Protein AF-V4NPY8-F1 (afdb_monomer_lite)

Structure (mmCIF, N/CA/C/O backbone):
data_AF-V4NPY8-F1
#
_entry.id   AF-V4NPY8-F1
#
loop_
_atom_site.group_PDB
_atom_site.id
_atom_site.type_symbol
_atom_site.label_atom_id
_atom_site.label_alt_id
_atom_site.label_comp_id
_atom_site.label_asym_id
_atom_site.label_entity_id
_atom_site.label_seq_id
_atom_site.pdbx_PDB_ins_code
_atom_site.Cartn_x
_atom_site.Cartn_y
_atom_site.Cartn_z
_atom_site.occupancy
_atom_site.B_iso_or_equiv
_atom_site.auth_seq_id
_atom_site.auth_comp_id
_atom_site.auth_asym_id
_atom_site.auth_atom_id
_atom_site.pdbx_PDB_model_num
ATOM 1 N N . MET A 1 1 ? 63.287 -19.599 -30.788 1.00 38.59 1 MET A N 1
ATOM 2 C CA . MET A 1 1 ? 64.017 -19.762 -29.509 1.00 38.59 1 MET A CA 1
ATOM 3 C C . MET A 1 1 ? 63.208 -19.132 -28.375 1.00 38.59 1 MET A C 1
ATOM 5 O O . MET A 1 1 ? 62.820 -17.989 -28.526 1.00 38.59 1 MET A O 1
ATOM 9 N N . ARG A 1 2 ? 62.988 -19.904 -27.291 1.00 41.72 2 ARG A N 1
ATOM 10 C CA . ARG A 1 2 ? 62.731 -19.534 -25.869 1.00 41.72 2 ARG A CA 1
ATOM 11 C C . ARG A 1 2 ? 61.639 -18.484 -25.575 1.00 41.72 2 ARG A C 1
ATOM 13 O O . ARG A 1 2 ? 61.847 -17.300 -25.761 1.00 41.72 2 ARG A O 1
ATOM 20 N N . ARG A 1 3 ? 60.440 -18.943 -25.194 1.00 43.09 3 ARG A N 1
ATOM 21 C CA . ARG A 1 3 ? 59.891 -19.176 -23.824 1.00 43.09 3 ARG A CA 1
ATOM 22 C C . ARG A 1 3 ? 59.179 -17.937 -23.224 1.00 43.09 3 ARG A C 1
ATOM 24 O O . ARG A 1 3 ? 59.805 -16.886 -23.131 1.00 43.09 3 ARG A O 1
ATOM 31 N N . PRO A 1 4 ? 57.918 -18.081 -22.766 1.00 48.19 4 PRO A N 1
ATOM 32 C CA . PRO A 1 4 ? 57.121 -17.014 -22.155 1.00 48.19 4 PRO A CA 1
ATOM 33 C C . PRO A 1 4 ? 57.488 -16.784 -20.678 1.00 48.19 4 PRO A C 1
ATOM 35 O O . PRO A 1 4 ? 57.907 -17.716 -19.985 1.00 48.19 4 PRO A O 1
ATOM 38 N N . LYS A 1 5 ? 57.315 -15.546 -20.190 1.00 56.59 5 LYS A N 1
ATOM 39 C CA . LYS A 1 5 ? 57.385 -15.203 -18.761 1.00 56.59 5 LYS A CA 1
ATOM 40 C C . LYS A 1 5 ? 55.992 -15.193 -18.133 1.00 56.59 5 LYS A C 1
ATOM 42 O O . LYS A 1 5 ? 54.999 -14.869 -18.769 1.00 56.59 5 LYS A O 1
ATOM 47 N N . ASN A 1 6 ? 56.013 -15.624 -16.881 1.00 42.81 6 ASN A N 1
ATOM 48 C CA . ASN A 1 6 ? 54.938 -16.146 -16.061 1.00 42.81 6 ASN A CA 1
ATOM 49 C C . ASN A 1 6 ? 53.902 -15.110 -15.604 1.00 42.81 6 ASN A C 1
ATOM 51 O O . ASN A 1 6 ? 54.219 -13.949 -15.358 1.00 42.81 6 ASN A O 1
ATOM 55 N N . ILE A 1 7 ? 52.699 -15.640 -15.410 1.00 47.03 7 ILE A N 1
ATOM 56 C CA . ILE A 1 7 ? 51.529 -15.087 -14.733 1.00 47.03 7 ILE A CA 1
ATOM 57 C C . ILE A 1 7 ? 51.852 -14.816 -13.254 1.00 47.03 7 ILE A C 1
ATOM 59 O O . ILE A 1 7 ? 52.459 -15.653 -12.585 1.00 47.03 7 ILE A O 1
ATOM 63 N N . LYS A 1 8 ? 51.368 -13.689 -12.722 1.00 45.38 8 LYS A N 1
ATOM 64 C CA . LYS A 1 8 ? 50.953 -13.580 -11.317 1.00 45.38 8 LYS A CA 1
ATOM 65 C C . LYS A 1 8 ? 49.624 -12.830 -11.253 1.00 45.38 8 LYS A C 1
ATOM 67 O O . LYS A 1 8 ? 49.578 -11.618 -11.439 1.00 45.38 8 LYS A O 1
ATOM 72 N N . GLN A 1 9 ? 48.560 -13.597 -11.030 1.00 47.47 9 GLN A N 1
ATOM 73 C CA . GLN A 1 9 ? 47.280 -13.124 -10.514 1.00 47.47 9 GLN A CA 1
ATOM 74 C C . GLN A 1 9 ? 47.504 -12.583 -9.097 1.00 47.47 9 GLN A C 1
ATOM 76 O O . GLN A 1 9 ? 48.134 -13.252 -8.277 1.00 47.47 9 GLN A O 1
ATOM 81 N N . ASN A 1 10 ? 47.012 -11.376 -8.827 1.00 41.50 10 ASN A N 1
ATOM 82 C CA . ASN A 1 10 ? 46.865 -10.856 -7.473 1.00 41.50 10 ASN A CA 1
ATOM 83 C C . ASN A 1 10 ? 45.437 -11.159 -7.016 1.00 41.50 10 ASN A C 1
ATOM 85 O O . ASN A 1 10 ? 44.514 -10.388 -7.271 1.00 41.50 10 ASN A O 1
ATOM 89 N N . ASP A 1 11 ? 45.283 -12.299 -6.349 1.00 45.06 11 ASP A N 1
ATOM 90 C CA . ASP A 1 11 ? 44.132 -12.596 -5.508 1.00 45.06 11 ASP A CA 1
ATOM 91 C C . ASP A 1 11 ? 44.297 -11.807 -4.203 1.00 45.06 11 ASP A C 1
ATOM 93 O O . ASP A 1 11 ? 45.085 -12.152 -3.324 1.00 45.06 11 ASP A O 1
ATOM 97 N N . THR A 1 12 ? 43.607 -10.675 -4.090 1.00 46.72 12 THR A N 1
ATOM 98 C CA . THR A 1 12 ? 43.482 -9.927 -2.827 1.00 46.72 12 THR A CA 1
ATOM 99 C C . THR A 1 12 ? 42.028 -9.512 -2.638 1.00 46.72 12 THR A C 1
ATOM 101 O O . THR A 1 12 ? 41.680 -8.353 -2.451 1.00 46.72 12 THR A O 1
ATOM 104 N N . SER A 1 13 ? 41.168 -10.519 -2.733 1.00 41.81 13 SER A N 1
ATOM 105 C CA . SER A 1 13 ? 39.811 -10.549 -2.207 1.00 41.81 13 SER A CA 1
ATOM 106 C C . SER A 1 13 ? 39.744 -11.816 -1.349 1.00 41.81 13 SER A C 1
ATOM 108 O O . SER A 1 13 ? 40.283 -12.833 -1.775 1.00 41.81 13 SER A O 1
ATOM 110 N N . LEU A 1 14 ? 39.113 -11.752 -0.168 1.00 49.03 14 LEU A N 1
ATOM 111 C CA . LEU A 1 14 ? 38.777 -12.879 0.739 1.00 49.03 14 LEU A CA 1
ATOM 112 C C . LEU A 1 14 ? 39.665 -13.186 1.968 1.00 49.03 14 LEU A C 1
ATOM 114 O O . LEU A 1 14 ? 39.657 -14.327 2.424 1.00 49.03 14 LEU A O 1
ATOM 118 N N . GLN A 1 15 ? 40.347 -12.218 2.599 1.00 47.72 15 GLN A N 1
ATOM 119 C CA . GLN A 1 15 ? 41.031 -12.491 3.891 1.00 47.72 15 GLN A CA 1
ATOM 120 C C . GLN A 1 15 ? 40.740 -11.542 5.071 1.00 47.72 15 GLN A C 1
ATOM 122 O O . GLN A 1 15 ? 41.272 -11.768 6.150 1.00 47.72 15 GLN A O 1
ATOM 127 N N . ASN A 1 16 ? 39.835 -10.561 4.954 1.00 49.62 16 ASN A N 1
ATOM 128 C CA . ASN A 1 16 ? 39.654 -9.543 6.010 1.00 49.62 16 ASN A CA 1
ATOM 129 C C . ASN A 1 16 ? 38.371 -9.635 6.866 1.00 49.62 16 ASN A C 1
ATOM 131 O O . ASN A 1 16 ? 38.087 -8.690 7.593 1.00 49.62 16 ASN A O 1
ATOM 135 N N . HIS A 1 17 ? 37.602 -10.733 6.845 1.00 43.38 17 HIS A N 1
ATOM 136 C CA . HIS A 1 17 ? 36.333 -10.792 7.605 1.00 43.38 17 HIS A CA 1
ATOM 137 C C . HIS A 1 17 ? 36.080 -12.063 8.440 1.00 43.38 17 HIS A C 1
ATOM 139 O O . HIS A 1 17 ? 34.963 -12.250 8.915 1.00 43.38 17 HIS A O 1
ATOM 145 N N . SER A 1 18 ? 37.090 -12.904 8.695 1.00 48.47 18 SER A N 1
ATOM 146 C CA . SER A 1 18 ? 36.871 -14.212 9.352 1.00 48.47 18 SER A CA 1
ATOM 147 C C . SER A 1 18 ? 37.452 -14.369 10.767 1.00 48.47 18 SER A C 1
ATOM 149 O O . SER A 1 18 ? 37.247 -15.409 11.382 1.00 48.47 18 SER A O 1
ATOM 151 N N . GLU A 1 19 ? 38.117 -13.358 11.329 1.00 50.28 19 GLU A N 1
ATOM 152 C CA . GLU A 1 19 ? 38.841 -13.464 12.615 1.00 50.28 19 GLU A CA 1
ATOM 153 C C . GLU A 1 19 ? 38.281 -12.505 13.690 1.00 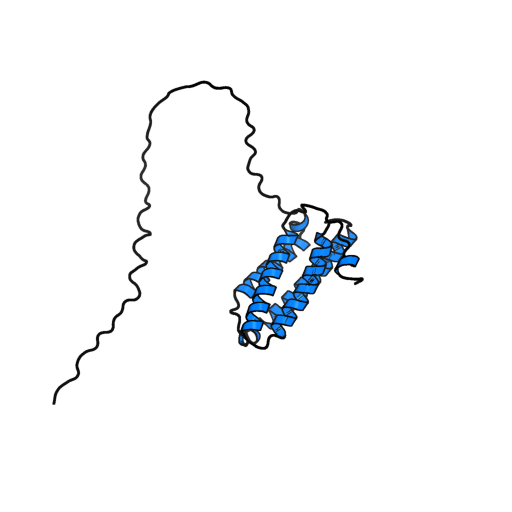50.28 19 GLU A C 1
ATOM 155 O O . GLU A 1 19 ? 39.031 -11.793 14.351 1.00 50.28 19 GLU A O 1
ATOM 160 N N . LEU A 1 20 ? 36.952 -12.421 13.864 1.00 49.09 20 LEU A N 1
ATOM 161 C CA . LEU A 1 20 ? 36.380 -11.618 14.968 1.00 49.09 20 LEU A CA 1
ATOM 162 C C . LEU A 1 20 ? 35.053 -12.123 15.565 1.00 49.09 20 LEU A C 1
ATOM 164 O O . LEU A 1 20 ? 34.344 -11.374 16.230 1.00 49.09 20 LEU A O 1
ATOM 168 N N . VAL A 1 21 ? 34.723 -13.408 15.384 1.00 47.38 21 VAL A N 1
ATOM 169 C CA . VAL A 1 21 ? 33.581 -14.068 16.060 1.00 47.38 21 VAL A CA 1
ATOM 170 C C . VAL A 1 21 ? 34.018 -15.417 16.640 1.00 47.38 21 VAL A C 1
ATOM 172 O O . VAL A 1 21 ? 33.397 -16.455 16.432 1.00 47.38 21 VAL A O 1
ATOM 175 N N . LYS A 1 22 ? 35.148 -15.430 17.353 1.00 42.91 22 LYS A N 1
ATOM 176 C CA . LYS A 1 22 ? 35.619 -16.634 18.049 1.00 42.91 22 LYS A CA 1
ATOM 177 C C . LYS A 1 22 ? 36.297 -16.331 19.380 1.00 42.91 22 LYS A C 1
ATOM 179 O O . LYS A 1 22 ? 37.354 -16.865 19.635 1.00 42.91 22 LYS A O 1
ATOM 184 N N . GLU A 1 23 ? 35.678 -15.519 20.236 1.00 46.62 23 GLU A N 1
ATOM 185 C CA . GLU A 1 23 ? 35.932 -15.535 21.690 1.00 46.62 23 GLU A CA 1
ATOM 186 C C . GLU A 1 23 ? 34.800 -14.815 22.444 1.00 46.62 23 GLU A C 1
ATOM 188 O O . GLU A 1 23 ? 34.908 -13.647 22.800 1.00 46.62 23 GLU A O 1
ATOM 193 N N . ARG A 1 24 ? 33.690 -15.512 22.716 1.00 47.94 24 ARG A N 1
ATOM 194 C CA . ARG A 1 24 ? 32.818 -15.208 23.871 1.00 47.94 24 ARG A CA 1
ATOM 195 C C . ARG A 1 24 ? 32.319 -16.501 24.511 1.00 47.94 24 ARG A C 1
ATOM 197 O O . ARG A 1 24 ? 31.127 -16.748 24.653 1.00 47.94 24 ARG A O 1
ATOM 204 N N . THR A 1 25 ? 33.267 -17.346 24.904 1.00 41.28 25 THR A N 1
ATOM 205 C CA . THR A 1 25 ? 33.047 -18.446 25.848 1.00 41.28 25 THR A CA 1
ATOM 206 C C . THR A 1 25 ? 33.234 -17.944 27.278 1.00 41.28 25 THR A C 1
ATOM 208 O O . THR A 1 25 ? 34.353 -17.809 27.762 1.00 41.28 25 THR A O 1
ATOM 211 N N . MET A 1 26 ? 32.103 -17.652 27.921 1.00 43.78 26 MET A N 1
ATOM 212 C CA . MET A 1 26 ? 31.756 -18.015 29.301 1.00 43.78 26 MET A CA 1
ATOM 213 C C . MET A 1 26 ? 32.926 -18.366 30.240 1.00 43.78 26 MET A C 1
ATOM 215 O O . MET A 1 26 ? 33.380 -19.508 30.225 1.00 43.78 26 MET A O 1
ATOM 219 N N . LYS A 1 27 ? 33.312 -17.452 31.148 1.00 44.81 27 LYS A N 1
ATOM 220 C CA . LYS A 1 27 ? 33.924 -17.807 32.444 1.00 44.81 27 LYS A CA 1
ATOM 221 C C . LYS A 1 27 ? 33.485 -16.850 33.558 1.00 44.81 27 LYS A C 1
ATOM 223 O O . LYS A 1 27 ? 33.659 -15.642 33.488 1.00 44.81 27 LYS A O 1
ATOM 228 N N . HIS A 1 28 ? 32.894 -17.477 34.563 1.00 41.53 28 HIS A N 1
ATOM 229 C CA . HIS A 1 28 ? 32.473 -17.009 35.870 1.00 41.53 28 HIS A CA 1
ATOM 230 C C . HIS A 1 28 ? 33.506 -16.123 36.581 1.00 41.53 28 HIS A C 1
ATOM 232 O O . HIS A 1 28 ? 34.666 -16.508 36.708 1.00 41.53 28 HIS A O 1
ATOM 238 N N . ALA A 1 29 ? 33.041 -15.020 37.163 1.00 46.28 29 ALA A N 1
ATOM 239 C CA . ALA A 1 29 ? 33.683 -14.400 38.316 1.00 46.28 29 ALA A CA 1
ATOM 240 C C . ALA A 1 29 ? 32.591 -13.856 39.244 1.00 46.28 29 ALA A C 1
ATOM 242 O O . ALA A 1 29 ? 32.076 -12.754 39.075 1.00 46.28 29 ALA A O 1
ATOM 243 N N . ILE A 1 30 ? 32.206 -14.699 40.201 1.00 49.72 30 ILE A N 1
ATOM 244 C CA . ILE A 1 30 ? 31.456 -14.312 41.392 1.00 49.72 30 ILE A CA 1
ATOM 245 C C . ILE A 1 30 ? 32.417 -13.480 42.247 1.00 49.72 30 ILE A C 1
ATOM 247 O O . ILE A 1 30 ? 33.409 -14.015 42.737 1.00 49.72 30 ILE A O 1
ATOM 251 N N . PHE A 1 31 ? 32.129 -12.192 42.425 1.00 47.25 31 PHE A N 1
ATOM 252 C CA . PHE A 1 31 ? 32.780 -11.359 43.436 1.00 47.25 31 PHE A CA 1
ATOM 253 C C . PHE A 1 31 ? 31.779 -11.058 44.557 1.00 47.25 31 PHE A C 1
ATOM 255 O O . PHE A 1 31 ? 30.828 -10.301 44.386 1.00 47.25 31 PHE A O 1
ATOM 262 N N . LEU A 1 32 ? 32.008 -11.708 45.700 1.00 47.09 32 LEU A N 1
ATOM 263 C CA . LEU A 1 32 ? 31.459 -11.377 47.013 1.00 47.09 32 LEU A CA 1
ATOM 264 C C . LEU A 1 32 ? 32.328 -10.281 47.649 1.00 47.09 32 LEU A C 1
ATOM 266 O O . LEU A 1 32 ? 33.525 -10.506 47.811 1.00 47.09 32 LEU A O 1
ATOM 270 N N . ALA A 1 33 ? 31.722 -9.161 48.050 1.00 49.62 33 ALA A N 1
ATOM 271 C CA . ALA A 1 33 ? 32.116 -8.246 49.142 1.00 49.62 33 ALA A CA 1
ATOM 272 C C . ALA A 1 33 ? 31.327 -6.935 48.968 1.00 49.62 33 ALA A C 1
ATOM 274 O O . ALA A 1 33 ? 31.144 -6.491 47.844 1.00 49.62 33 ALA A O 1
ATOM 275 N N . ALA A 1 34 ? 30.871 -6.189 49.964 1.00 48.16 34 ALA A N 1
ATOM 2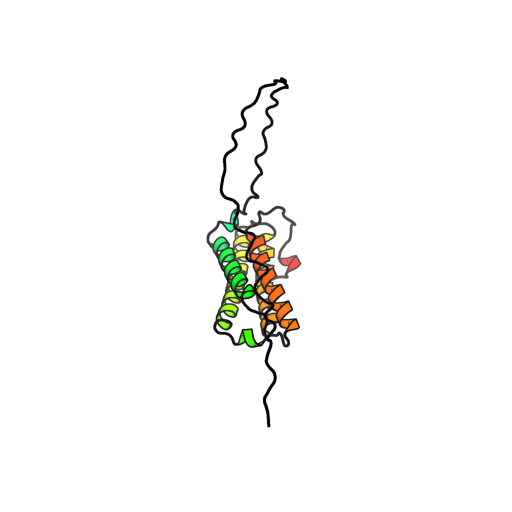76 C CA . ALA A 1 34 ? 30.639 -6.342 51.391 1.00 48.16 34 ALA A CA 1
ATOM 277 C C . ALA A 1 34 ? 29.758 -5.126 51.764 1.00 48.16 34 ALA A C 1
ATOM 279 O O . ALA A 1 34 ? 29.791 -4.096 51.092 1.00 48.16 34 ALA A O 1
ATOM 280 N N . LEU A 1 35 ? 28.949 -5.272 52.807 1.00 51.41 35 LEU A N 1
ATOM 281 C CA . LEU A 1 35 ? 27.985 -4.296 53.317 1.00 51.41 35 LEU A CA 1
ATOM 282 C C . LEU A 1 35 ? 28.583 -2.909 53.622 1.00 51.41 35 LEU A C 1
ATOM 284 O O . LEU A 1 35 ? 29.575 -2.826 54.337 1.00 51.41 35 LEU A O 1
ATOM 288 N N . LEU A 1 36 ? 27.873 -1.840 53.242 1.00 54.50 36 LEU A N 1
ATOM 289 C CA . LEU A 1 36 ? 27.781 -0.615 54.045 1.00 54.50 36 LEU A CA 1
ATOM 290 C C . LEU A 1 36 ? 26.392 0.016 53.853 1.00 54.50 36 LEU A C 1
ATOM 292 O O . LEU A 1 36 ? 25.996 0.351 52.739 1.00 54.50 36 LEU A O 1
ATOM 296 N N . GLY A 1 37 ? 25.632 0.109 54.944 1.00 48.06 37 GLY A N 1
ATOM 297 C CA . GLY A 1 37 ? 24.280 0.656 54.962 1.00 48.06 37 GLY A CA 1
ATOM 298 C C . GLY A 1 37 ? 24.258 2.180 55.049 1.00 48.06 37 GLY A C 1
ATOM 299 O O . GLY A 1 37 ? 25.043 2.779 55.777 1.00 48.06 37 GLY A O 1
ATOM 300 N N . MET A 1 38 ? 23.289 2.782 54.363 1.00 49.03 38 MET A N 1
ATOM 301 C CA . MET A 1 38 ? 22.795 4.128 54.641 1.00 49.03 38 MET A CA 1
ATOM 302 C C . MET A 1 38 ? 21.277 4.108 54.429 1.00 49.03 38 MET A C 1
ATOM 304 O O . MET A 1 38 ? 20.790 3.882 53.323 1.00 49.03 38 MET A O 1
ATOM 308 N N . SER A 1 39 ? 20.533 4.284 55.517 1.00 54.62 39 SER A N 1
ATOM 309 C CA . SER A 1 39 ? 19.074 4.350 55.534 1.00 54.62 39 SER A CA 1
ATOM 310 C C . SER A 1 39 ? 18.595 5.667 54.924 1.00 54.62 39 SER A C 1
ATOM 312 O O . SER A 1 39 ? 18.896 6.732 55.459 1.00 54.62 39 SER A O 1
ATOM 314 N N . ALA A 1 40 ? 17.798 5.602 53.858 1.00 50.72 40 ALA A N 1
ATOM 315 C CA . ALA A 1 40 ? 17.004 6.729 53.384 1.00 50.72 40 ALA A CA 1
ATOM 316 C C . ALA A 1 40 ? 15.642 6.224 52.885 1.00 50.72 40 ALA A C 1
ATOM 318 O O . ALA A 1 40 ? 15.561 5.420 51.964 1.00 50.72 40 ALA A O 1
ATOM 319 N N . VAL A 1 41 ? 14.607 6.667 53.600 1.00 54.56 41 VAL A N 1
ATOM 320 C CA . VAL A 1 41 ? 13.169 6.712 53.293 1.00 54.56 41 VAL A CA 1
ATOM 321 C C . VAL A 1 41 ? 12.674 5.863 52.111 1.00 54.56 41 VAL A C 1
ATOM 323 O O . VAL A 1 41 ? 12.890 6.177 50.944 1.00 54.56 41 VAL A O 1
ATOM 326 N N . ALA A 1 42 ? 11.898 4.822 52.422 1.00 46.62 42 ALA A N 1
ATOM 327 C CA . ALA A 1 42 ? 11.077 4.117 51.447 1.00 46.62 42 ALA A CA 1
ATOM 328 C C . ALA A 1 42 ? 9.930 5.032 50.983 1.00 46.62 42 ALA A C 1
ATOM 330 O O . ALA A 1 42 ? 8.800 4.940 51.457 1.00 46.62 42 ALA A O 1
ATOM 331 N N . GLY A 1 43 ? 10.225 5.941 50.056 1.00 53.03 43 GLY A N 1
ATOM 332 C CA . GLY A 1 43 ? 9.209 6.420 49.136 1.00 53.03 43 GLY A CA 1
ATOM 333 C C . GLY A 1 43 ? 8.835 5.241 48.250 1.00 53.03 43 GLY A C 1
ATOM 334 O O . GLY A 1 43 ? 9.686 4.727 47.526 1.00 53.03 43 GLY A O 1
ATOM 335 N N . VAL A 1 44 ? 7.584 4.788 48.325 1.00 54.59 44 VAL A N 1
ATOM 336 C CA . VAL A 1 44 ? 6.996 3.894 47.324 1.00 54.59 44 VAL A CA 1
ATOM 337 C C . VAL A 1 44 ? 6.997 4.661 46.001 1.00 54.59 44 VAL A C 1
ATOM 339 O O . VAL A 1 44 ? 6.031 5.324 45.642 1.00 54.59 44 VAL A O 1
ATOM 342 N N . SER A 1 45 ? 8.123 4.629 45.291 1.00 51.62 45 SER A N 1
ATOM 343 C CA . SER A 1 45 ? 8.143 4.933 43.871 1.00 51.62 45 SER A CA 1
ATOM 344 C C . SER A 1 45 ? 7.456 3.756 43.204 1.00 51.62 45 SER A C 1
ATOM 346 O O . SER A 1 45 ? 8.048 2.687 43.057 1.00 51.62 45 SER A O 1
ATOM 348 N N . CYS A 1 46 ? 6.189 3.937 42.828 1.00 51.72 46 CYS A N 1
ATOM 349 C CA . CYS A 1 46 ? 5.646 3.188 41.706 1.00 51.72 46 CYS A CA 1
ATOM 3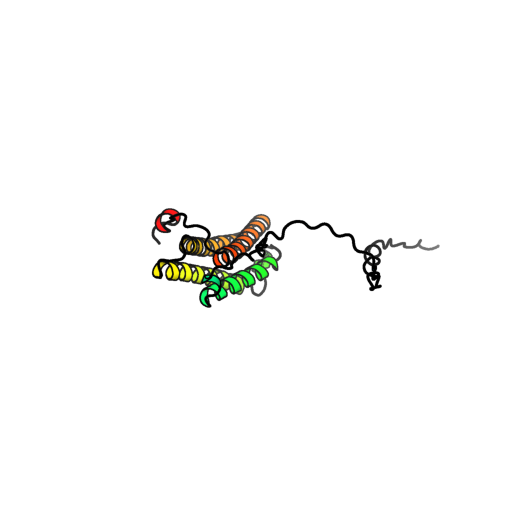50 C C . CYS A 1 46 ? 6.549 3.511 40.517 1.00 51.72 46 CYS A C 1
ATOM 352 O O . CYS A 1 46 ? 6.403 4.552 39.884 1.00 51.72 46 CYS A O 1
ATOM 354 N N . ALA A 1 47 ? 7.535 2.653 40.265 1.00 60.47 47 ALA A N 1
ATOM 355 C CA . ALA A 1 47 ? 8.207 2.629 38.987 1.00 60.47 47 ALA A CA 1
ATOM 356 C C . ALA A 1 47 ? 7.111 2.345 37.956 1.00 60.47 47 ALA A C 1
ATOM 358 O O . ALA A 1 47 ? 6.572 1.239 37.913 1.00 60.47 47 ALA A O 1
ATOM 359 N N . SER A 1 48 ? 6.717 3.365 37.192 1.00 62.25 48 SER A N 1
ATOM 360 C CA . SER A 1 48 ? 5.886 3.174 36.013 1.00 62.25 48 SER A CA 1
ATOM 361 C C . SER A 1 48 ? 6.643 2.214 35.107 1.00 62.25 48 SER A C 1
ATOM 363 O O . SER A 1 48 ? 7.742 2.531 34.642 1.00 62.25 48 SER A O 1
ATOM 365 N N . LEU A 1 49 ? 6.094 1.013 34.922 1.00 61.84 49 LEU A N 1
ATOM 366 C CA . LEU A 1 49 ? 6.588 0.098 33.904 1.00 61.84 49 LEU A CA 1
ATOM 367 C C . LEU A 1 49 ? 6.573 0.850 32.566 1.00 61.84 49 LEU A C 1
ATOM 369 O O . LEU A 1 49 ? 5.646 1.631 32.344 1.00 61.84 49 LEU A O 1
ATOM 373 N N . PRO A 1 50 ? 7.578 0.657 31.694 1.00 51.66 50 PRO A N 1
ATOM 374 C CA . PRO A 1 50 ? 7.511 1.197 30.348 1.00 51.66 50 PRO A CA 1
ATOM 375 C C . PRO A 1 50 ? 6.227 0.674 29.708 1.00 51.66 50 PRO A C 1
ATOM 377 O O . PRO A 1 50 ? 6.065 -0.530 29.499 1.00 51.66 50 PRO A O 1
ATOM 380 N N . GLU A 1 51 ? 5.283 1.581 29.481 1.00 61.69 51 GLU A N 1
ATOM 381 C CA . GLU A 1 51 ? 4.024 1.265 28.836 1.00 61.69 51 GLU A CA 1
ATOM 382 C C . GLU A 1 51 ? 4.385 0.880 27.405 1.00 61.69 51 GLU A C 1
ATOM 384 O O . GLU A 1 51 ? 4.897 1.690 26.630 1.00 61.69 51 GLU A O 1
ATOM 389 N N . THR A 1 52 ? 4.253 -0.409 27.088 1.00 59.94 52 THR A N 1
ATOM 390 C CA . THR A 1 52 ? 4.409 -0.853 25.704 1.00 59.94 52 THR A CA 1
ATOM 391 C C . THR A 1 52 ? 3.368 -0.077 24.910 1.00 59.94 52 THR A C 1
ATOM 393 O O . THR A 1 52 ? 2.203 -0.118 25.319 1.00 59.94 52 THR A O 1
ATOM 396 N N . PRO A 1 53 ? 3.751 0.660 23.848 1.00 62.91 53 PRO A N 1
ATOM 397 C CA . PRO A 1 53 ? 2.792 1.458 23.106 1.00 62.91 53 PRO A CA 1
ATOM 398 C C . PRO A 1 53 ? 1.636 0.548 22.706 1.00 62.91 53 PRO A C 1
ATOM 400 O O . PRO A 1 53 ? 1.846 -0.538 22.155 1.00 62.91 53 PRO A O 1
ATOM 403 N N . ALA A 1 54 ? 0.426 0.946 23.098 1.00 78.19 54 ALA A N 1
ATOM 404 C CA . ALA A 1 54 ? -0.756 0.156 22.819 1.00 78.19 54 ALA A CA 1
ATOM 405 C C . ALA A 1 54 ? -0.856 -0.057 21.302 1.00 78.19 54 ALA A C 1
ATOM 407 O O . ALA A 1 54 ? -0.478 0.807 20.519 1.00 78.19 54 ALA A O 1
ATOM 408 N N . THR A 1 55 ? -1.346 -1.214 20.875 1.00 85.00 55 THR A N 1
ATOM 409 C CA . THR A 1 55 ? -1.779 -1.408 19.486 1.00 85.00 55 THR A CA 1
ATOM 410 C C . THR A 1 55 ? -3.241 -0.995 19.394 1.00 85.00 55 THR A C 1
ATOM 412 O O . THR A 1 55 ? -3.999 -1.261 20.333 1.00 85.00 55 THR A O 1
ATOM 415 N N . SER A 1 56 ? -3.651 -0.391 18.280 1.00 88.50 56 SER A N 1
ATOM 416 C CA . SER A 1 56 ? -5.052 -0.045 18.043 1.00 88.50 56 SER A CA 1
ATOM 417 C C . SER A 1 56 ? -5.959 -1.263 18.218 1.00 88.50 56 SER A C 1
ATOM 419 O O . SER A 1 56 ? -5.641 -2.355 17.738 1.00 88.50 56 SER A O 1
ATOM 421 N N . ALA A 1 57 ? -7.097 -1.097 18.894 1.00 90.62 57 ALA A N 1
ATOM 422 C CA . ALA A 1 57 ? -8.048 -2.188 19.098 1.00 90.62 57 ALA A CA 1
ATOM 423 C C . ALA A 1 57 ? -8.581 -2.723 17.761 1.00 90.62 57 ALA A C 1
ATOM 425 O O . ALA A 1 57 ? -8.694 -3.939 17.597 1.00 90.62 57 ALA A O 1
ATOM 426 N N . ILE A 1 58 ? -8.807 -1.831 16.791 1.00 92.25 58 ILE A N 1
ATOM 427 C CA . ILE A 1 58 ? -9.335 -2.197 15.478 1.00 92.25 58 ILE A CA 1
ATOM 428 C C . ILE A 1 58 ? -8.401 -3.121 14.703 1.00 92.25 58 ILE A C 1
ATOM 430 O O . ILE A 1 58 ? -8.857 -4.053 14.054 1.00 92.25 58 ILE A O 1
ATOM 434 N N . SER A 1 59 ? -7.083 -2.953 14.854 1.00 94.38 59 SER A N 1
ATOM 435 C CA . SER A 1 59 ? -6.081 -3.793 14.184 1.00 94.38 59 SER A CA 1
ATOM 436 C C . SER A 1 59 ? -6.170 -5.276 14.555 1.00 94.38 59 SER A C 1
ATOM 438 O O . SER A 1 59 ? -5.626 -6.125 13.852 1.00 94.38 59 SER A O 1
ATOM 440 N N . ARG A 1 60 ? -6.848 -5.602 15.664 1.00 94.56 60 ARG A N 1
ATOM 441 C CA . ARG A 1 60 ? -7.056 -6.975 16.141 1.00 94.56 60 ARG A CA 1
ATOM 442 C C . ARG A 1 60 ? -8.336 -7.597 15.595 1.00 94.56 60 ARG A C 1
ATOM 444 O O . ARG A 1 60 ? -8.524 -8.806 15.728 1.00 94.56 60 ARG A O 1
ATOM 451 N N . GLU A 1 61 ? -9.222 -6.801 15.005 1.00 96.19 61 GLU A N 1
ATOM 452 C CA . GLU A 1 61 ? -10.418 -7.314 14.352 1.00 96.19 61 GLU A CA 1
ATOM 453 C C . GLU A 1 61 ? -10.014 -8.083 13.076 1.00 96.19 61 GLU A C 1
ATOM 455 O O . GLU A 1 61 ? -9.167 -7.602 12.318 1.00 96.19 61 GLU A O 1
ATOM 460 N N . PRO A 1 62 ? -10.597 -9.268 12.793 1.00 98.38 62 PRO A N 1
ATOM 461 C CA . PRO A 1 62 ? -10.100 -10.154 11.733 1.00 98.38 62 PRO A CA 1
ATOM 462 C C . PRO A 1 62 ? -9.987 -9.513 10.346 1.00 98.38 62 PRO A C 1
ATOM 464 O O . PRO A 1 62 ? -9.061 -9.821 9.597 1.00 98.38 62 PRO A O 1
ATOM 467 N N . PHE A 1 63 ? -10.915 -8.620 10.002 1.00 98.38 63 PHE A N 1
ATOM 468 C CA . PHE A 1 63 ? -10.900 -7.924 8.720 1.00 98.38 63 PHE A CA 1
ATOM 469 C C . PHE A 1 63 ? -9.682 -6.991 8.590 1.00 98.38 63 PHE A C 1
ATOM 471 O O . PHE A 1 63 ? -8.918 -7.111 7.631 1.00 98.38 63 PHE A O 1
ATOM 478 N N . TYR A 1 64 ? -9.440 -6.149 9.597 1.00 98.06 64 TYR A N 1
ATOM 479 C CA . TYR A 1 64 ? -8.334 -5.187 9.630 1.00 98.06 64 TYR A CA 1
ATOM 480 C C . TYR A 1 64 ? -6.973 -5.863 9.831 1.00 98.06 64 TYR A C 1
ATOM 482 O O . TYR A 1 64 ? -6.003 -5.514 9.162 1.00 98.06 64 TYR A O 1
ATOM 490 N N . ALA A 1 65 ? -6.900 -6.907 10.661 1.00 98.38 65 ALA A N 1
ATOM 491 C CA . ALA A 1 65 ? -5.706 -7.749 10.765 1.00 98.38 65 ALA A CA 1
ATOM 492 C C . ALA A 1 65 ? -5.339 -8.380 9.407 1.00 98.38 65 ALA A C 1
ATOM 494 O O . ALA A 1 65 ? -4.162 -8.512 9.050 1.00 98.38 65 ALA A O 1
ATOM 495 N N . GLY A 1 66 ? -6.358 -8.746 8.622 1.00 98.62 66 GLY A N 1
ATOM 496 C CA . GLY A 1 66 ? -6.198 -9.222 7.255 1.00 98.62 66 GLY A CA 1
ATOM 497 C C . GLY A 1 66 ? -5.618 -8.162 6.314 1.00 98.62 66 GLY A C 1
ATOM 498 O O . GLY A 1 66 ? -4.744 -8.505 5.518 1.00 98.62 66 GLY A O 1
ATOM 499 N N . LEU A 1 67 ? -6.063 -6.903 6.412 1.00 98.62 67 LEU A N 1
ATOM 500 C CA . LEU A 1 67 ? -5.512 -5.778 5.640 1.00 98.62 67 LEU A CA 1
ATOM 501 C C . LEU A 1 67 ? -4.026 -5.583 5.935 1.00 98.62 67 LEU A C 1
ATOM 503 O O . LEU A 1 67 ? -3.211 -5.640 5.018 1.00 98.62 67 LEU A O 1
ATOM 507 N N . VAL A 1 68 ? -3.667 -5.482 7.219 1.00 98.69 68 VAL A N 1
ATOM 508 C CA . VAL A 1 68 ? -2.273 -5.342 7.674 1.00 98.69 68 VAL A CA 1
ATOM 509 C C . VAL A 1 68 ? -1.401 -6.476 7.135 1.00 98.69 68 VAL A C 1
ATOM 511 O O . VAL A 1 68 ? -0.316 -6.243 6.604 1.00 98.69 68 VAL A O 1
ATOM 514 N N . THR A 1 69 ? -1.891 -7.716 7.216 1.00 98.75 69 THR A N 1
ATOM 515 C CA . THR A 1 69 ? -1.157 -8.885 6.715 1.00 98.75 69 THR A CA 1
ATOM 516 C C . THR A 1 69 ? -0.929 -8.810 5.205 1.00 98.75 69 THR A C 1
ATOM 518 O O . THR A 1 69 ? 0.181 -9.074 4.740 1.00 98.75 69 THR A O 1
ATOM 521 N N . ARG A 1 70 ? -1.956 -8.442 4.427 1.00 98.75 70 ARG A N 1
ATOM 522 C CA . ARG A 1 70 ? -1.847 -8.328 2.964 1.00 98.75 70 ARG A CA 1
ATOM 523 C C . ARG A 1 70 ? -0.934 -7.176 2.550 1.00 98.75 70 ARG A C 1
ATOM 525 O O . ARG A 1 70 ? -0.068 -7.384 1.705 1.00 98.75 70 ARG A O 1
ATOM 532 N N . ALA A 1 71 ? -1.065 -6.009 3.177 1.00 98.75 71 ALA A N 1
ATOM 533 C CA . ALA A 1 71 ? -0.189 -4.865 2.936 1.00 98.75 71 ALA A CA 1
ATOM 534 C C . ALA A 1 71 ? 1.281 -5.216 3.216 1.00 98.75 71 ALA A C 1
ATOM 536 O O . ALA A 1 71 ? 2.144 -4.961 2.378 1.00 98.75 71 ALA A O 1
ATOM 537 N N . ALA A 1 72 ? 1.566 -5.909 4.326 1.00 98.62 72 ALA A N 1
ATOM 538 C CA . ALA A 1 72 ? 2.918 -6.362 4.659 1.00 98.62 72 ALA A CA 1
ATOM 539 C C . ALA A 1 72 ? 3.482 -7.360 3.635 1.00 98.62 72 ALA A C 1
ATOM 541 O O . ALA A 1 72 ? 4.644 -7.259 3.239 1.00 98.62 72 ALA A O 1
ATOM 542 N N . GLN A 1 73 ? 2.664 -8.309 3.171 1.00 98.44 73 GLN A N 1
ATOM 543 C CA . GLN A 1 73 ? 3.065 -9.263 2.132 1.00 98.44 73 GLN A CA 1
ATOM 544 C C . GLN A 1 73 ? 3.367 -8.564 0.805 1.00 98.44 73 GLN A C 1
ATOM 546 O O . GLN A 1 73 ? 4.372 -8.875 0.167 1.00 98.44 73 GLN A O 1
ATOM 551 N N . LEU A 1 74 ? 2.523 -7.617 0.396 1.00 98.19 74 LEU A N 1
ATOM 552 C CA . LEU A 1 74 ? 2.714 -6.851 -0.833 1.00 98.19 74 LEU A CA 1
ATOM 553 C C . LEU A 1 74 ? 3.930 -5.931 -0.739 1.00 98.19 74 LEU A C 1
ATOM 555 O O . LEU A 1 74 ? 4.699 -5.850 -1.694 1.00 98.19 74 LEU A O 1
ATOM 559 N N . LYS A 1 75 ? 4.172 -5.321 0.425 1.00 97.56 75 LYS A N 1
ATOM 560 C CA . LYS A 1 75 ? 5.385 -4.541 0.679 1.00 97.56 75 LYS A CA 1
ATOM 561 C C . LYS A 1 75 ? 6.637 -5.401 0.544 1.00 97.56 75 LYS A C 1
ATOM 563 O O . LYS A 1 75 ? 7.559 -5.023 -0.168 1.00 97.56 75 LYS A O 1
ATOM 568 N N . ALA A 1 76 ? 6.652 -6.582 1.161 1.00 96.12 76 ALA A N 1
ATOM 569 C CA . ALA A 1 76 ? 7.782 -7.501 1.057 1.00 96.12 76 ALA A CA 1
ATOM 570 C C . ALA A 1 76 ? 8.028 -7.967 -0.390 1.00 96.12 76 ALA A C 1
ATOM 572 O O . ALA A 1 76 ? 9.178 -8.093 -0.809 1.00 96.12 76 ALA A O 1
ATOM 573 N N . GLN A 1 77 ? 6.963 -8.203 -1.166 1.00 93.50 77 GLN A N 1
ATOM 574 C CA . GLN A 1 77 ? 7.082 -8.500 -2.596 1.00 93.50 77 GLN A CA 1
ATOM 575 C C . GLN A 1 77 ? 7.670 -7.316 -3.372 1.00 93.50 77 GLN A C 1
ATOM 577 O O . GLN A 1 77 ? 8.597 -7.515 -4.155 1.00 93.50 77 GLN A O 1
ATOM 582 N N . MET A 1 78 ? 7.176 -6.099 -3.116 1.00 92.31 78 MET A N 1
ATOM 583 C CA . MET A 1 78 ? 7.669 -4.872 -3.742 1.00 92.31 78 MET A CA 1
ATOM 584 C C . MET A 1 78 ? 9.155 -4.643 -3.454 1.00 92.31 78 MET A C 1
ATOM 586 O O . MET A 1 78 ? 9.936 -4.454 -4.381 1.00 92.31 78 MET A O 1
ATOM 590 N N . ASP A 1 79 ? 9.557 -4.737 -2.187 1.00 90.38 79 ASP A N 1
ATOM 591 C CA . ASP A 1 79 ? 10.943 -4.542 -1.749 1.00 90.38 79 ASP A CA 1
ATOM 592 C C . ASP A 1 79 ? 11.882 -5.644 -2.290 1.00 90.38 79 ASP A C 1
ATOM 594 O O . ASP A 1 79 ? 13.090 -5.442 -2.420 1.00 90.38 79 ASP A O 1
ATOM 598 N N . GLY A 1 80 ? 11.335 -6.815 -2.637 1.00 86.19 80 GLY A N 1
ATOM 599 C CA . GLY A 1 80 ? 12.059 -7.902 -3.300 1.00 86.19 80 GLY A CA 1
ATOM 600 C C . GLY A 1 80 ? 12.242 -7.712 -4.811 1.00 86.19 80 GLY A C 1
ATOM 601 O O . GLY A 1 80 ? 13.072 -8.394 -5.427 1.00 86.19 80 GLY A O 1
ATOM 602 N N . PHE A 1 81 ? 11.494 -6.802 -5.437 1.00 80.88 81 PHE A N 1
ATOM 603 C CA . PHE A 1 81 ? 11.706 -6.441 -6.831 1.00 80.88 81 PHE A CA 1
ATOM 604 C C . PHE A 1 81 ? 12.819 -5.394 -6.937 1.00 80.88 81 PHE A C 1
ATOM 606 O O . PHE A 1 81 ? 12.724 -4.299 -6.398 1.00 80.88 81 PHE A O 1
ATOM 613 N N . ALA A 1 82 ? 13.866 -5.696 -7.707 1.00 80.12 82 ALA A N 1
ATOM 614 C CA . ALA A 1 82 ? 14.756 -4.646 -8.190 1.00 80.12 82 ALA A CA 1
ATOM 615 C C . ALA A 1 82 ? 13.967 -3.762 -9.177 1.00 80.12 82 ALA A C 1
ATOM 617 O O . ALA A 1 82 ? 13.405 -4.329 -10.125 1.00 80.12 82 ALA A O 1
ATOM 618 N N . PRO A 1 83 ? 13.913 -2.427 -8.989 1.00 80.56 83 PRO A N 1
ATOM 619 C CA . PRO A 1 83 ? 13.276 -1.533 -9.947 1.00 80.56 83 PRO A CA 1
ATOM 620 C C . PRO A 1 83 ? 13.965 -1.691 -11.302 1.00 80.56 83 PRO A C 1
ATOM 622 O O . PRO A 1 83 ? 15.149 -1.395 -11.449 1.00 80.56 83 PRO A O 1
ATOM 625 N N . SER A 1 84 ? 13.234 -2.269 -12.249 1.00 87.12 84 SER A N 1
ATOM 626 C CA . SER A 1 84 ? 13.667 -2.458 -13.627 1.00 87.12 84 SER A CA 1
ATOM 627 C C . SER A 1 84 ? 12.451 -2.436 -14.537 1.00 87.12 84 SER A C 1
ATOM 629 O O . SER A 1 84 ? 11.429 -3.038 -14.197 1.00 87.12 84 SER A O 1
ATOM 631 N N . LEU A 1 85 ? 12.533 -1.815 -15.714 1.00 88.12 85 LEU A N 1
ATOM 632 C CA . LEU A 1 85 ? 11.429 -1.871 -16.681 1.00 88.12 85 LEU A CA 1
ATOM 633 C C . LEU A 1 85 ? 11.083 -3.323 -17.057 1.00 88.12 85 LEU A C 1
ATOM 635 O O . LEU A 1 85 ? 9.904 -3.626 -17.257 1.00 88.12 85 LEU A O 1
ATOM 639 N N . ASP A 1 86 ? 12.077 -4.217 -17.044 1.00 86.88 86 ASP A N 1
ATOM 640 C CA . ASP A 1 86 ? 11.922 -5.657 -17.271 1.00 86.88 86 ASP A CA 1
ATOM 641 C C . ASP A 1 86 ? 11.204 -6.369 -16.112 1.00 86.88 86 ASP A C 1
ATOM 643 O O . ASP A 1 86 ? 10.656 -7.458 -16.296 1.00 86.88 86 ASP A O 1
ATOM 647 N N . ALA A 1 87 ? 11.146 -5.765 -14.915 1.00 82.00 87 ALA A N 1
ATOM 648 C CA . ALA A 1 87 ? 10.444 -6.332 -13.764 1.00 82.00 87 ALA A CA 1
ATOM 649 C C . ALA A 1 87 ? 8.955 -6.566 -14.056 1.00 82.00 87 ALA A C 1
ATOM 651 O O . ALA A 1 87 ? 8.383 -7.536 -13.562 1.00 82.00 87 ALA A O 1
ATOM 652 N N . ARG A 1 88 ? 8.361 -5.742 -14.930 1.00 83.81 88 ARG A N 1
ATOM 653 C CA . ARG A 1 88 ? 6.967 -5.872 -15.382 1.00 83.81 88 ARG A CA 1
ATOM 654 C C . ARG A 1 88 ? 6.706 -7.139 -16.199 1.00 83.81 88 ARG A C 1
ATOM 656 O O . ARG A 1 88 ? 5.583 -7.620 -16.233 1.00 83.81 88 ARG A O 1
ATOM 663 N N . ALA A 1 89 ? 7.736 -7.698 -16.832 1.00 85.75 89 ALA A N 1
ATOM 664 C CA . ALA A 1 89 ? 7.640 -8.945 -17.589 1.00 85.75 89 ALA A CA 1
ATOM 665 C C . ALA A 1 89 ? 7.916 -10.193 -16.729 1.00 85.75 89 ALA A C 1
ATOM 667 O O . ALA A 1 89 ? 7.852 -11.319 -17.229 1.00 85.75 89 ALA A O 1
ATOM 668 N N . ARG A 1 90 ? 8.258 -10.027 -15.442 1.00 85.81 90 ARG A N 1
ATOM 669 C CA . ARG A 1 90 ? 8.572 -11.159 -14.563 1.00 85.81 90 ARG A CA 1
ATOM 670 C C . ARG A 1 90 ? 7.303 -11.943 -14.212 1.00 85.81 90 ARG A C 1
ATOM 672 O O . ARG A 1 90 ? 6.243 -11.347 -14.005 1.00 85.81 90 ARG A O 1
ATOM 679 N N . PRO A 1 91 ? 7.402 -13.277 -14.062 1.00 89.12 91 PRO A N 1
ATOM 680 C CA . PRO A 1 91 ? 6.293 -14.078 -13.563 1.00 89.12 91 PRO A CA 1
ATOM 681 C C . PRO A 1 91 ? 5.774 -13.533 -12.231 1.00 89.12 91 PRO A C 1
ATOM 683 O O . PRO A 1 91 ? 6.557 -13.226 -11.335 1.00 89.12 91 PRO A O 1
ATOM 686 N N . GLY A 1 92 ? 4.453 -13.433 -12.106 1.00 88.81 92 GLY A N 1
ATOM 687 C CA . GLY A 1 92 ? 3.800 -12.935 -10.896 1.00 88.81 92 GLY A CA 1
ATOM 688 C C . GLY A 1 92 ? 3.548 -11.427 -10.872 1.00 88.81 92 GLY A C 1
ATOM 689 O O . GLY A 1 92 ? 2.781 -10.997 -10.019 1.00 88.81 92 GLY A O 1
ATOM 690 N N . PHE A 1 93 ? 4.077 -10.637 -11.816 1.00 92.00 93 PHE A N 1
ATOM 691 C CA . PHE A 1 93 ? 3.798 -9.196 -11.851 1.00 92.00 93 PHE A CA 1
ATOM 692 C C . PHE A 1 93 ? 2.299 -8.900 -12.030 1.00 92.00 93 PHE A C 1
ATOM 694 O O . PHE A 1 93 ? 1.727 -8.159 -11.242 1.00 92.00 93 PHE A O 1
ATOM 701 N N . ASP A 1 94 ? 1.614 -9.570 -12.961 1.00 94.00 94 ASP A N 1
ATOM 702 C CA . ASP A 1 94 ? 0.159 -9.404 -13.128 1.00 94.00 94 ASP A CA 1
ATOM 703 C C . ASP A 1 94 ? -0.639 -9.820 -11.884 1.00 94.00 94 ASP A C 1
ATOM 705 O O . ASP A 1 94 ? -1.710 -9.279 -11.616 1.00 94.00 94 ASP A O 1
ATOM 709 N N . ALA A 1 95 ? -0.144 -10.801 -11.120 1.00 95.75 95 ALA A N 1
ATOM 710 C CA . ALA A 1 95 ? -0.762 -11.175 -9.852 1.00 95.75 95 ALA A CA 1
ATOM 711 C C . ALA A 1 95 ? -0.577 -10.073 -8.810 1.00 95.75 95 ALA A C 1
ATOM 713 O O . ALA A 1 95 ? -1.560 -9.639 -8.223 1.00 95.75 95 ALA A O 1
ATOM 714 N N . PHE A 1 96 ? 0.641 -9.549 -8.690 1.00 95.62 96 PHE A N 1
ATOM 715 C CA . PHE A 1 96 ? 0.952 -8.417 -7.830 1.00 95.62 96 PHE A CA 1
ATOM 716 C C . PHE A 1 96 ? 0.076 -7.191 -8.143 1.00 95.62 96 PHE A C 1
ATOM 718 O O . PHE A 1 96 ? -0.498 -6.602 -7.230 1.00 95.62 96 PHE A O 1
ATOM 725 N N . VAL A 1 97 ? -0.119 -6.853 -9.426 1.00 97.06 97 VAL A N 1
ATOM 726 C CA . VAL A 1 97 ? -1.020 -5.761 -9.839 1.00 97.06 97 VAL A CA 1
ATOM 727 C C . VAL A 1 97 ? -2.445 -6.000 -9.341 1.00 97.06 97 VAL A C 1
ATOM 729 O O . VAL A 1 97 ? -3.045 -5.102 -8.752 1.00 97.06 97 VAL A O 1
ATOM 732 N N . ARG A 1 98 ? -3.003 -7.200 -9.555 1.00 98.44 98 ARG A N 1
ATOM 733 C CA . ARG A 1 98 ? -4.357 -7.523 -9.075 1.00 98.44 98 ARG A CA 1
ATOM 734 C C . ARG A 1 98 ? -4.455 -7.458 -7.556 1.00 98.44 98 ARG A C 1
ATOM 736 O O . ARG A 1 98 ? -5.453 -6.960 -7.049 1.00 98.44 98 ARG A O 1
ATOM 743 N N . ASP A 1 99 ? -3.441 -7.938 -6.847 1.00 98.62 99 ASP A N 1
ATOM 744 C CA . ASP A 1 99 ? -3.453 -7.994 -5.388 1.00 98.62 99 ASP A CA 1
ATOM 745 C C . ASP A 1 99 ? -3.375 -6.585 -4.769 1.00 98.62 99 ASP A C 1
ATOM 747 O O . ASP A 1 99 ? -4.067 -6.314 -3.789 1.00 98.62 99 ASP A O 1
ATOM 751 N N . ILE A 1 100 ? -2.633 -5.651 -5.383 1.00 98.69 100 ILE A N 1
ATOM 752 C CA . ILE A 1 100 ? -2.652 -4.225 -5.004 1.00 98.69 100 ILE A CA 1
ATOM 753 C C . ILE A 1 100 ? -4.044 -3.616 -5.210 1.00 98.69 100 ILE A C 1
ATOM 755 O O . ILE A 1 100 ? -4.545 -2.912 -4.334 1.00 98.69 100 ILE A O 1
ATOM 759 N N . ARG A 1 101 ? -4.699 -3.898 -6.345 1.00 98.69 101 ARG A N 1
ATOM 760 C CA . ARG A 1 101 ? -6.060 -3.397 -6.616 1.00 98.69 101 ARG A CA 1
ATOM 761 C C . ARG A 1 101 ? -7.080 -3.987 -5.640 1.00 98.69 101 ARG A C 1
ATOM 763 O O . ARG A 1 101 ? -7.934 -3.259 -5.147 1.00 98.69 101 ARG A O 1
ATOM 770 N N . ALA A 1 102 ? -6.953 -5.268 -5.303 1.00 98.81 102 ALA A N 1
ATOM 771 C CA . ALA A 1 102 ? -7.801 -5.916 -4.308 1.00 98.81 102 ALA A CA 1
ATOM 772 C C . ALA A 1 102 ? -7.601 -5.326 -2.901 1.00 98.81 102 ALA A C 1
ATOM 774 O O . ALA A 1 102 ? -8.583 -5.090 -2.200 1.00 98.81 102 ALA A O 1
ATOM 775 N N . LEU A 1 103 ? -6.355 -5.034 -2.501 1.00 98.88 103 LEU A N 1
ATOM 776 C CA . LEU A 1 103 ? -6.079 -4.333 -1.243 1.00 98.88 103 LEU A CA 1
ATOM 777 C C . LEU A 1 103 ? -6.752 -2.955 -1.228 1.00 98.88 103 LEU A C 1
ATOM 779 O O . LEU A 1 103 ? -7.451 -2.639 -0.272 1.00 98.88 103 LEU A O 1
ATOM 783 N N . ALA A 1 104 ? -6.633 -2.189 -2.316 1.00 98.88 104 ALA A N 1
ATOM 784 C CA . ALA A 1 104 ? -7.274 -0.884 -2.433 1.00 98.88 104 ALA A CA 1
ATOM 785 C C . ALA A 1 104 ? -8.805 -0.960 -2.295 1.00 98.88 104 ALA A C 1
ATOM 787 O O . ALA A 1 104 ? -9.415 -0.132 -1.617 1.00 98.88 104 ALA A O 1
ATOM 788 N N . GLU A 1 105 ? -9.450 -1.953 -2.910 1.00 98.81 105 GLU A N 1
ATOM 789 C CA . GLU A 1 105 ? -10.888 -2.181 -2.737 1.00 98.81 105 GLU A CA 1
ATOM 790 C C . GLU A 1 105 ? -11.253 -2.528 -1.290 1.00 98.81 105 GLU A C 1
ATOM 792 O O . GLU A 1 105 ? -12.289 -2.086 -0.790 1.00 98.81 105 GLU A O 1
ATOM 797 N N . ASP A 1 106 ? -10.428 -3.321 -0.608 1.00 98.81 106 ASP A N 1
ATOM 798 C CA . ASP A 1 106 ? -10.669 -3.682 0.785 1.00 98.81 106 ASP A CA 1
ATOM 799 C C . ASP A 1 106 ? -10.446 -2.501 1.742 1.00 98.81 106 ASP A C 1
ATOM 801 O O . ASP A 1 106 ? -11.229 -2.342 2.677 1.00 98.81 106 ASP A O 1
ATOM 805 N N . ASP A 1 107 ? -9.485 -1.615 1.474 1.00 98.50 107 ASP A N 1
ATOM 806 C CA . ASP A 1 107 ? -9.319 -0.360 2.222 1.00 98.50 107 ASP A CA 1
ATOM 807 C C . ASP A 1 107 ? -10.538 0.563 2.045 1.00 98.50 107 ASP A C 1
ATOM 809 O O . ASP A 1 107 ? -11.010 1.182 3.003 1.00 98.50 107 ASP A O 1
ATOM 813 N N . MET A 1 108 ? -11.146 0.592 0.850 1.00 98.19 108 MET A N 1
ATOM 814 C CA . MET A 1 108 ? -12.416 1.302 0.643 1.00 98.19 108 MET A CA 1
ATOM 815 C C . MET A 1 108 ? -13.564 0.658 1.431 1.00 98.19 108 MET A C 1
ATOM 817 O O . MET A 1 108 ? -14.394 1.360 2.012 1.00 98.19 108 MET A O 1
ATOM 821 N N . LYS A 1 109 ? -13.625 -0.678 1.493 1.00 98.44 109 LYS A N 1
ATOM 822 C CA . LYS A 1 109 ? -14.615 -1.376 2.333 1.00 98.44 109 LYS A CA 1
ATOM 823 C C . LYS A 1 109 ? -14.411 -1.039 3.809 1.00 98.44 109 LYS A C 1
ATOM 825 O O . LYS A 1 109 ? -15.396 -0.816 4.505 1.00 98.44 109 LYS A O 1
ATOM 830 N N . ALA A 1 110 ? -13.165 -0.939 4.264 1.00 97.19 110 ALA A N 1
ATOM 831 C CA . ALA A 1 110 ? -12.826 -0.541 5.625 1.00 97.19 110 ALA A CA 1
ATOM 832 C C . ALA A 1 110 ? -13.251 0.897 5.938 1.00 97.19 110 ALA A C 1
ATOM 834 O O . ALA A 1 110 ? -13.881 1.142 6.965 1.00 97.19 110 ALA A O 1
ATOM 835 N N . HIS A 1 111 ? -13.023 1.835 5.014 1.00 95.38 111 HIS A N 1
ATOM 836 C CA . HIS A 1 111 ? -13.580 3.185 5.112 1.00 95.38 111 HIS A CA 1
ATOM 837 C C . HIS A 1 111 ? -15.105 3.164 5.322 1.00 95.38 111 HIS A C 1
ATOM 839 O O . HIS A 1 111 ? -15.624 3.842 6.214 1.00 95.38 111 HIS A O 1
ATOM 845 N N . LEU A 1 112 ? -15.830 2.392 4.506 1.00 95.94 112 LEU A N 1
ATOM 846 C CA . LEU A 1 112 ? -17.290 2.319 4.565 1.00 95.94 112 LEU A CA 1
ATOM 847 C C . LEU A 1 112 ? -17.799 1.635 5.842 1.00 95.94 112 LEU A C 1
ATOM 849 O O . LEU A 1 112 ? -18.787 2.101 6.410 1.00 95.94 112 LEU A O 1
ATOM 853 N N . ASP A 1 113 ? -17.121 0.584 6.310 1.00 96.25 113 ASP A N 1
ATOM 854 C CA . ASP A 1 113 ? -17.409 -0.078 7.588 1.00 96.25 11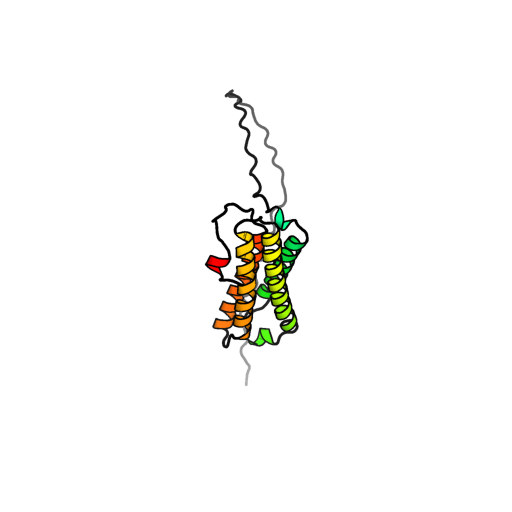3 ASP A CA 1
ATOM 855 C C . ASP A 1 113 ? -17.286 0.909 8.755 1.00 96.25 113 ASP A C 1
ATOM 857 O O . ASP A 1 113 ? -18.246 1.130 9.496 1.00 96.25 113 ASP A O 1
ATOM 861 N N . LEU A 1 114 ? -16.147 1.598 8.862 1.00 93.69 114 LEU A N 1
ATOM 862 C CA . LEU A 1 114 ? -15.914 2.585 9.918 1.00 93.69 114 LEU A CA 1
ATOM 863 C C . LEU A 1 114 ? -16.901 3.745 9.873 1.00 93.69 114 LEU A C 1
ATOM 865 O O . LEU A 1 114 ? -17.418 4.180 10.906 1.00 93.69 114 LEU A O 1
ATOM 869 N N . LYS A 1 115 ? -17.206 4.228 8.665 1.00 91.62 115 LYS A N 1
ATOM 870 C CA . LYS A 1 115 ? -18.223 5.258 8.456 1.00 91.62 115 LYS A CA 1
ATOM 871 C C . LYS A 1 115 ? -19.591 4.795 8.958 1.00 91.62 115 LYS A C 1
ATOM 873 O O . LYS A 1 115 ? -20.270 5.570 9.626 1.00 91.62 115 LYS A O 1
ATOM 878 N N . ALA A 1 116 ? -19.988 3.556 8.668 1.00 93.12 116 ALA A N 1
ATOM 879 C CA . ALA A 1 116 ? -21.261 2.998 9.120 1.00 93.12 116 ALA A CA 1
ATOM 880 C C . ALA A 1 116 ? -21.316 2.816 10.646 1.00 93.12 116 ALA A C 1
ATOM 882 O O . ALA A 1 116 ? -22.370 3.013 11.248 1.00 93.12 116 ALA A O 1
ATOM 883 N N . ARG A 1 117 ? -20.183 2.488 11.278 1.00 91.81 117 ARG A N 1
ATOM 884 C CA . ARG A 1 117 ? -20.063 2.364 12.740 1.00 91.81 117 ARG A CA 1
ATOM 885 C C . ARG A 1 117 ? -20.020 3.716 13.462 1.00 91.81 117 ARG A C 1
ATOM 887 O O . ARG A 1 117 ? -20.227 3.756 14.672 1.00 91.81 117 ARG A O 1
ATOM 894 N N . GLY A 1 118 ? -19.742 4.809 12.747 1.00 85.81 118 GLY A N 1
ATOM 895 C CA . GLY A 1 118 ? -19.624 6.150 13.325 1.00 85.81 118 GLY A CA 1
ATOM 896 C C . GLY A 1 118 ? -18.447 6.295 14.294 1.00 85.81 118 GLY A C 1
ATOM 897 O O . GLY A 1 118 ? -18.527 7.088 15.228 1.00 85.81 118 GLY A O 1
ATOM 898 N N . THR A 1 119 ? -17.380 5.513 14.105 1.00 79.31 119 THR A N 1
ATOM 899 C CA . THR A 1 119 ? -16.209 5.475 14.995 1.00 79.31 119 THR A CA 1
ATOM 900 C C . THR A 1 119 ? -14.895 5.677 14.226 1.00 79.31 119 THR A C 1
ATOM 902 O O . THR A 1 119 ? -14.912 5.986 13.031 1.00 79.31 119 THR A O 1
ATOM 905 N N . ASP A 1 120 ? -13.778 5.555 14.948 1.00 70.00 120 ASP A N 1
ATOM 906 C CA . ASP A 1 120 ? -12.397 5.572 14.460 1.00 70.00 120 ASP A CA 1
ATOM 907 C C . ASP A 1 120 ? -12.003 6.833 13.681 1.00 70.00 120 ASP A C 1
ATOM 909 O O . ASP A 1 120 ? -11.252 6.779 12.711 1.00 70.00 120 ASP A O 1
ATOM 913 N N . SER A 1 121 ? -12.465 7.992 14.155 1.00 79.88 121 SER A N 1
ATOM 914 C CA . SER A 1 121 ? -11.810 9.272 13.897 1.00 79.88 121 SER A CA 1
ATOM 915 C C . SER A 1 121 ? -11.499 9.562 12.426 1.00 79.88 121 SER A C 1
ATOM 917 O O . SER A 1 121 ? -12.350 9.440 11.541 1.00 79.88 121 SER A O 1
ATOM 919 N N . ASP A 1 122 ? -10.247 9.913 12.183 1.00 88.62 122 ASP A N 1
ATOM 920 C CA . ASP A 1 122 ? -9.601 10.161 10.920 1.00 88.62 122 ASP A CA 1
ATOM 921 C C . ASP A 1 122 ? -9.243 8.859 10.196 1.00 88.62 122 ASP A C 1
ATOM 923 O O . ASP A 1 122 ? -9.094 8.887 8.976 1.00 88.62 122 ASP A O 1
ATOM 927 N N . LEU A 1 123 ? -9.168 7.707 10.885 1.00 91.75 123 LEU A N 1
ATOM 928 C CA . LEU A 1 123 ? -8.786 6.426 10.273 1.00 91.75 123 LEU A CA 1
ATOM 929 C C . LEU A 1 123 ? -9.697 6.089 9.094 1.00 91.75 123 LEU A C 1
ATOM 931 O O . LEU A 1 123 ? -9.213 5.690 8.037 1.00 91.75 123 LEU A O 1
ATOM 935 N N . LYS A 1 124 ? -11.008 6.328 9.216 1.00 90.94 124 LYS A N 1
ATOM 936 C CA . LYS A 1 124 ? -11.928 6.131 8.087 1.00 90.94 124 LYS A CA 1
ATOM 937 C C . LYS A 1 124 ? -11.536 6.976 6.873 1.00 90.94 124 LYS A C 1
ATOM 939 O O . LYS A 1 124 ? -11.583 6.471 5.756 1.00 90.94 124 LYS A O 1
ATOM 944 N N . CYS A 1 125 ? -11.160 8.241 7.051 1.00 92.38 125 CYS A N 1
ATOM 945 C CA . CYS A 1 125 ? -10.783 9.104 5.930 1.00 92.38 125 CYS A CA 1
ATOM 946 C C . CYS A 1 125 ? -9.399 8.743 5.385 1.00 92.38 125 CYS A C 1
ATOM 948 O O . CYS A 1 125 ? -9.208 8.749 4.171 1.00 92.38 125 CYS A O 1
ATOM 950 N N . ILE A 1 126 ? -8.474 8.351 6.261 1.00 93.38 126 ILE A N 1
ATOM 951 C CA . ILE A 1 126 ? -7.151 7.851 5.891 1.00 93.38 126 ILE A CA 1
ATOM 952 C C . ILE A 1 126 ? -7.281 6.607 5.006 1.00 93.38 126 ILE A C 1
ATOM 954 O O . ILE A 1 126 ? -6.687 6.571 3.936 1.00 93.38 126 ILE A O 1
ATOM 958 N N . LEU A 1 127 ? -8.117 5.631 5.375 1.00 95.69 127 LEU A N 1
ATOM 959 C CA . LEU A 1 127 ? -8.325 4.417 4.574 1.00 95.69 127 LEU A CA 1
ATOM 960 C C . LEU A 1 127 ? -8.948 4.716 3.201 1.00 95.69 127 LEU A C 1
ATOM 962 O O . LEU A 1 127 ? -8.582 4.086 2.209 1.00 95.69 127 LEU A O 1
ATOM 966 N N . LYS A 1 128 ? -9.822 5.732 3.102 1.00 95.69 128 LYS A N 1
ATOM 967 C CA . LYS A 1 128 ? -10.286 6.244 1.799 1.00 95.69 128 LYS A CA 1
ATOM 968 C C . LYS A 1 128 ? -9.112 6.789 0.980 1.00 95.69 128 LYS A C 1
ATOM 970 O O . LYS A 1 128 ? -8.988 6.438 -0.190 1.00 95.69 128 LYS A O 1
ATOM 975 N N . GLY A 1 129 ? -8.267 7.627 1.580 1.00 95.94 129 GLY A N 1
ATOM 976 C CA . GLY A 1 129 ? -7.079 8.185 0.928 1.00 95.94 129 GLY A CA 1
ATOM 977 C C . GLY A 1 129 ? -6.130 7.096 0.427 1.00 95.94 129 GLY A C 1
ATOM 978 O O . GLY A 1 129 ? -5.821 7.059 -0.761 1.00 95.94 129 GLY A O 1
ATOM 979 N N . VAL A 1 130 ? -5.766 6.148 1.295 1.00 97.44 130 VAL A N 1
ATOM 980 C CA . VAL A 1 130 ? -4.892 5.008 0.972 1.00 97.44 130 VAL A CA 1
ATOM 981 C C . VAL A 1 130 ? -5.459 4.171 -0.174 1.00 97.44 130 VAL A C 1
ATOM 983 O O . VAL A 1 130 ? -4.736 3.865 -1.120 1.00 97.44 130 VAL A O 1
ATOM 986 N N . SER A 1 131 ? -6.757 3.857 -0.150 1.00 98.38 131 SER A N 1
ATOM 987 C CA . SER A 1 131 ? -7.427 3.133 -1.236 1.00 98.38 131 SER A CA 1
ATOM 988 C C . SER A 1 131 ? -7.264 3.827 -2.597 1.00 98.38 131 SER A C 1
ATOM 990 O O . SER A 1 131 ? -6.938 3.195 -3.609 1.00 98.38 131 SER A O 1
ATOM 992 N N . LEU A 1 132 ? -7.462 5.146 -2.642 1.00 98.06 132 LEU A N 1
ATOM 993 C CA . LEU A 1 132 ? -7.306 5.925 -3.871 1.00 98.06 132 LEU A CA 1
ATOM 994 C C . LEU A 1 132 ? -5.837 5.989 -4.303 1.00 98.06 132 LEU A C 1
ATOM 996 O O . LEU A 1 132 ? -5.524 5.782 -5.478 1.00 98.06 132 LEU A O 1
ATOM 1000 N N . ASP A 1 133 ? -4.933 6.219 -3.356 1.00 98.31 133 ASP A N 1
ATOM 1001 C CA . ASP A 1 133 ? -3.508 6.332 -3.633 1.00 98.31 133 ASP A CA 1
ATOM 1002 C C . ASP A 1 133 ? -2.894 5.014 -4.112 1.00 98.31 133 ASP A C 1
ATOM 1004 O O . ASP A 1 133 ? -2.080 5.039 -5.033 1.00 98.31 133 ASP A O 1
ATOM 1008 N N . LEU A 1 134 ? -3.320 3.857 -3.595 1.00 98.69 134 LEU A N 1
ATOM 1009 C CA . LEU A 1 134 ? -2.836 2.550 -4.063 1.00 98.69 134 LEU A CA 1
ATOM 1010 C C . LEU A 1 134 ? -3.098 2.380 -5.563 1.00 98.69 134 LEU A C 1
ATOM 1012 O O . LEU A 1 134 ? -2.230 1.935 -6.316 1.00 98.69 134 LEU A O 1
ATOM 1016 N N . ASN A 1 135 ? -4.276 2.804 -6.022 1.00 98.50 135 ASN A N 1
ATOM 1017 C CA . ASN A 1 135 ? -4.616 2.785 -7.437 1.00 98.50 135 ASN A CA 1
ATOM 1018 C C . ASN A 1 135 ? -3.701 3.712 -8.253 1.00 98.50 135 ASN A C 1
ATOM 1020 O O . ASN A 1 135 ? -3.098 3.264 -9.234 1.00 98.50 135 ASN A O 1
ATOM 1024 N N . ILE A 1 136 ? -3.550 4.963 -7.805 1.00 98.56 136 ILE A N 1
ATOM 1025 C CA . ILE A 1 136 ? -2.726 5.992 -8.458 1.00 98.56 136 ILE A CA 1
ATOM 1026 C C . ILE A 1 136 ? -1.261 5.554 -8.551 1.00 98.56 136 ILE A C 1
ATOM 1028 O O . ILE A 1 136 ? -0.651 5.643 -9.617 1.00 98.56 136 ILE A O 1
ATOM 1032 N N . LYS A 1 137 ? -0.679 5.062 -7.453 1.00 98.31 137 LYS A N 1
ATOM 1033 C CA . LYS A 1 137 ? 0.727 4.638 -7.409 1.00 98.31 137 LYS A CA 1
ATOM 1034 C C . LYS A 1 137 ? 0.963 3.392 -8.264 1.00 98.31 137 LYS A C 1
ATOM 1036 O O . LYS A 1 137 ? 1.990 3.299 -8.933 1.00 98.31 137 LYS A O 1
ATOM 1041 N N . MET A 1 138 ? -0.002 2.472 -8.328 1.00 98.06 138 MET A N 1
ATOM 1042 C CA . MET A 1 138 ? 0.091 1.320 -9.227 1.00 98.06 138 MET A CA 1
ATOM 1043 C C . MET A 1 138 ? 0.003 1.752 -10.698 1.00 98.06 138 MET A C 1
ATOM 1045 O O . MET A 1 138 ? 0.768 1.264 -11.527 1.00 98.06 138 MET A O 1
ATOM 1049 N N . ASP A 1 139 ? -0.851 2.724 -11.031 1.00 98.25 139 ASP A N 1
ATOM 1050 C CA . ASP A 1 139 ? -0.902 3.283 -12.389 1.00 98.25 139 ASP A CA 1
ATOM 1051 C C . ASP A 1 139 ? 0.409 3.996 -12.756 1.00 98.25 139 ASP A C 1
ATOM 1053 O O . ASP A 1 139 ? 0.886 3.853 -13.882 1.00 98.25 139 ASP A O 1
ATOM 1057 N N . ALA A 1 140 ? 1.052 4.683 -11.806 1.00 97.81 140 ALA A N 1
ATOM 1058 C CA . ALA A 1 140 ? 2.360 5.306 -12.015 1.00 97.81 140 ALA A CA 1
ATOM 1059 C C . ALA A 1 140 ? 3.455 4.275 -12.347 1.00 97.81 140 ALA A C 1
ATOM 1061 O O . ALA A 1 140 ? 4.220 4.472 -13.291 1.00 97.81 140 ALA A O 1
ATOM 1062 N N . ILE A 1 141 ? 3.489 3.141 -11.638 1.00 96.12 141 ILE A N 1
ATOM 1063 C CA . ILE A 1 141 ? 4.401 2.026 -11.942 1.00 96.12 141 ILE A CA 1
ATOM 1064 C C . ILE A 1 141 ? 4.161 1.483 -13.360 1.00 96.12 141 ILE A C 1
ATOM 1066 O O . ILE A 1 141 ? 5.108 1.237 -14.111 1.00 96.12 141 ILE A O 1
ATOM 1070 N N . LEU A 1 142 ? 2.896 1.300 -13.747 1.00 95.69 142 LEU A N 1
ATOM 1071 C CA . LEU A 1 142 ? 2.541 0.802 -15.078 1.00 95.69 142 LEU A CA 1
ATOM 1072 C C . LEU A 1 142 ? 2.871 1.815 -16.181 1.00 95.69 142 LEU A C 1
ATOM 1074 O O . LEU A 1 142 ? 3.270 1.411 -17.273 1.00 95.69 142 LEU A O 1
ATOM 1078 N N . ALA A 1 143 ? 2.748 3.111 -15.897 1.00 96.75 143 ALA A N 1
ATOM 1079 C CA . ALA A 1 143 ? 2.980 4.194 -16.847 1.00 96.75 143 ALA A CA 1
ATOM 1080 C C . ALA A 1 143 ? 4.452 4.622 -16.973 1.00 96.75 143 ALA A C 1
ATOM 1082 O O . ALA A 1 143 ? 4.794 5.277 -17.961 1.00 96.75 143 ALA A O 1
ATOM 1083 N N . ALA A 1 144 ? 5.313 4.264 -16.014 1.00 96.81 144 ALA A N 1
ATOM 1084 C CA . ALA A 1 144 ? 6.723 4.647 -16.002 1.00 96.81 144 ALA A CA 1
ATOM 1085 C C . ALA A 1 144 ? 7.444 4.231 -17.296 1.00 96.81 144 ALA A C 1
ATOM 1087 O O . ALA A 1 144 ? 7.337 3.086 -17.762 1.00 96.81 144 ALA A O 1
ATOM 1088 N N . LYS A 1 145 ? 8.196 5.170 -17.879 1.00 95.88 145 LYS A N 1
ATOM 1089 C CA . LYS A 1 145 ? 8.846 5.023 -19.194 1.00 95.88 145 LYS A CA 1
ATOM 1090 C C . LYS A 1 145 ? 10.351 4.823 -19.103 1.00 95.88 145 LYS A C 1
ATOM 1092 O O . LYS A 1 145 ? 10.976 4.432 -20.086 1.00 95.88 145 LYS A O 1
ATOM 1097 N N . ASN A 1 146 ? 10.934 5.116 -17.949 1.00 94.56 146 ASN A N 1
ATOM 1098 C CA . ASN A 1 146 ? 12.356 4.962 -17.684 1.00 94.56 146 ASN A CA 1
ATOM 1099 C C . ASN A 1 146 ? 12.595 4.471 -16.251 1.00 94.56 146 ASN A C 1
ATOM 1101 O O . ASN A 1 146 ? 11.697 4.493 -15.411 1.00 94.56 146 ASN A O 1
ATOM 1105 N N . GLU A 1 147 ? 13.818 4.014 -15.995 1.00 93.38 147 GLU A N 1
ATOM 1106 C CA . GLU A 1 147 ? 14.200 3.410 -14.716 1.00 93.38 147 GLU A CA 1
ATOM 1107 C C . GLU A 1 147 ? 14.109 4.379 -13.532 1.00 93.38 147 GLU A C 1
ATOM 1109 O O . GLU A 1 147 ? 13.791 3.964 -12.422 1.00 93.38 147 GLU A O 1
ATOM 1114 N N . ALA A 1 148 ? 14.340 5.676 -13.754 1.00 94.12 148 ALA A N 1
ATOM 1115 C CA . ALA A 1 148 ? 14.247 6.674 -12.692 1.00 94.12 148 ALA A CA 1
ATOM 1116 C C . ALA A 1 148 ? 12.791 6.889 -12.248 1.00 94.12 148 ALA A C 1
ATOM 1118 O O . ALA A 1 148 ? 12.502 6.832 -11.056 1.00 94.12 148 ALA A O 1
ATOM 1119 N N . GLU A 1 149 ? 11.869 7.064 -13.202 1.00 95.94 149 GLU A N 1
ATOM 1120 C CA . GLU A 1 149 ? 10.426 7.142 -12.930 1.00 95.94 149 GLU A CA 1
ATOM 1121 C C . GLU A 1 149 ? 9.922 5.882 -12.225 1.00 95.94 149 GLU A C 1
ATOM 1123 O O . GLU A 1 149 ? 9.158 5.968 -11.264 1.00 95.94 149 GLU A O 1
ATOM 1128 N N . LEU A 1 150 ? 10.373 4.710 -12.682 1.00 95.00 150 LEU A N 1
ATOM 1129 C CA . LEU A 1 150 ? 9.979 3.440 -12.089 1.00 95.00 150 LEU A CA 1
ATOM 1130 C C . LEU A 1 150 ? 10.491 3.308 -10.652 1.00 95.00 150 LEU A C 1
ATOM 1132 O O . LEU A 1 150 ? 9.728 2.909 -9.778 1.00 95.00 150 LEU A O 1
ATOM 1136 N N . ALA A 1 151 ? 11.751 3.663 -10.394 1.00 93.69 151 ALA A N 1
ATOM 1137 C CA . ALA A 1 151 ? 12.332 3.615 -9.057 1.00 93.69 151 ALA A CA 1
ATOM 1138 C C . ALA A 1 151 ? 11.576 4.521 -8.074 1.00 93.69 151 ALA A C 1
ATOM 1140 O O . ALA A 1 151 ? 11.265 4.083 -6.967 1.00 93.69 151 ALA A O 1
ATOM 1141 N N . THR A 1 152 ? 11.218 5.742 -8.485 1.00 96.25 152 THR A N 1
ATOM 1142 C CA . THR A 1 152 ? 10.368 6.628 -7.676 1.00 96.25 152 THR A CA 1
ATOM 1143 C C . THR A 1 152 ? 8.997 6.004 -7.425 1.00 96.25 152 THR A C 1
ATOM 1145 O O . THR A 1 152 ? 8.579 5.912 -6.277 1.00 96.25 152 THR A O 1
ATOM 1148 N N . ALA A 1 153 ? 8.326 5.493 -8.461 1.00 97.06 153 ALA A N 1
ATOM 1149 C CA . ALA A 1 153 ? 7.000 4.896 -8.309 1.00 97.06 153 ALA A CA 1
ATOM 1150 C C . ALA A 1 153 ? 7.004 3.644 -7.402 1.00 97.06 153 ALA A C 1
ATOM 1152 O O . ALA A 1 153 ? 6.069 3.433 -6.629 1.00 97.06 153 ALA A O 1
ATOM 1153 N N . TYR A 1 154 ? 8.067 2.833 -7.456 1.00 95.94 154 TYR A N 1
ATOM 1154 C CA . TYR A 1 154 ? 8.272 1.688 -6.560 1.00 95.94 154 TYR A CA 1
ATOM 1155 C C . TYR A 1 154 ? 8.469 2.132 -5.112 1.00 95.94 154 TYR A C 1
ATOM 1157 O O . TYR A 1 154 ? 7.854 1.565 -4.208 1.00 95.94 154 TYR A O 1
ATOM 1165 N N . GLN A 1 155 ? 9.301 3.153 -4.892 1.00 96.19 155 GLN A N 1
ATOM 1166 C CA . GLN A 1 155 ? 9.536 3.703 -3.561 1.00 96.19 155 GLN A CA 1
ATOM 1167 C C . GLN A 1 155 ? 8.246 4.276 -2.966 1.00 96.19 155 GLN A C 1
ATOM 1169 O O . GLN A 1 155 ? 7.921 3.965 -1.822 1.00 96.19 155 GLN A O 1
ATOM 1174 N N . ASP A 1 156 ? 7.487 5.048 -3.745 1.00 97.88 156 ASP A N 1
ATOM 1175 C CA . ASP A 1 156 ? 6.223 5.642 -3.305 1.00 97.88 156 ASP A CA 1
ATOM 1176 C C . ASP A 1 156 ? 5.192 4.567 -2.937 1.00 97.88 156 ASP A C 1
ATOM 1178 O O . ASP A 1 156 ? 4.530 4.667 -1.906 1.00 97.88 156 ASP A O 1
ATOM 1182 N N . MET A 1 157 ? 5.079 3.504 -3.740 1.00 98.19 157 MET A N 1
ATOM 1183 C CA . MET A 1 157 ? 4.206 2.372 -3.420 1.00 98.19 157 MET A CA 1
ATOM 1184 C C . MET A 1 157 ? 4.675 1.619 -2.167 1.00 98.19 157 MET A C 1
ATOM 1186 O O . MET A 1 157 ? 3.856 1.237 -1.336 1.00 98.19 157 MET A O 1
ATOM 1190 N N . SER A 1 158 ? 5.985 1.403 -2.005 1.00 97.50 158 SER A N 1
ATOM 1191 C CA . SER A 1 158 ? 6.539 0.726 -0.825 1.00 97.50 158 SER A CA 1
ATOM 1192 C C . SER A 1 158 ? 6.285 1.513 0.466 1.00 97.50 158 SER A C 1
ATOM 1194 O O . SER A 1 158 ? 5.966 0.910 1.495 1.00 97.50 158 SER A O 1
ATOM 1196 N N . LEU A 1 159 ? 6.386 2.846 0.410 1.00 97.94 159 LEU A N 1
ATOM 1197 C CA . LEU A 1 159 ? 6.036 3.732 1.521 1.00 97.94 159 LEU A CA 1
ATOM 1198 C C . LEU A 1 159 ? 4.538 3.683 1.811 1.00 97.94 159 LEU A C 1
ATOM 1200 O O . LEU A 1 159 ? 4.163 3.427 2.946 1.00 97.94 159 LEU A O 1
ATOM 1204 N N . LEU A 1 160 ? 3.689 3.796 0.788 1.00 98.56 160 LEU A N 1
ATOM 1205 C CA . LEU A 1 160 ? 2.238 3.739 0.959 1.00 98.56 160 LEU A CA 1
ATOM 1206 C C . LEU A 1 160 ? 1.757 2.416 1.580 1.00 98.56 160 LEU A C 1
ATOM 1208 O O . LEU A 1 160 ? 0.853 2.410 2.411 1.00 98.56 160 LEU A O 1
ATOM 1212 N N . LEU A 1 161 ? 2.364 1.286 1.206 1.00 98.69 161 LEU A N 1
ATOM 1213 C CA . LEU A 1 161 ? 2.061 -0.011 1.820 1.00 98.69 161 LEU A CA 1
ATOM 1214 C C . LEU A 1 161 ? 2.509 -0.077 3.289 1.00 98.69 161 LEU A C 1
ATOM 1216 O O . LEU A 1 161 ? 1.863 -0.762 4.080 1.00 98.69 161 LEU A O 1
ATOM 1220 N N . SER A 1 162 ? 3.588 0.624 3.657 1.00 98.31 162 SER A N 1
ATOM 1221 C CA . SER A 1 162 ? 3.994 0.797 5.059 1.00 98.31 162 SER A CA 1
ATOM 1222 C C . SER A 1 162 ? 2.992 1.667 5.811 1.00 98.31 162 SER A C 1
ATOM 1224 O O . SER A 1 162 ? 2.517 1.265 6.867 1.00 98.31 162 SER A O 1
ATOM 1226 N N . ASP A 1 163 ? 2.603 2.801 5.226 1.00 97.25 163 ASP A N 1
ATOM 1227 C CA . ASP A 1 163 ? 1.647 3.728 5.825 1.00 97.25 163 ASP A CA 1
ATOM 1228 C C . ASP A 1 163 ? 0.299 3.043 6.067 1.00 97.25 163 ASP A C 1
ATOM 1230 O O . ASP A 1 163 ? -0.277 3.202 7.137 1.00 97.25 163 ASP A O 1
ATOM 1234 N N . ASN A 1 164 ? -0.175 2.209 5.131 1.00 98.12 164 ASN A N 1
ATOM 1235 C CA . ASN A 1 164 ? -1.404 1.427 5.307 1.00 98.12 164 ASN A CA 1
ATOM 1236 C C . ASN A 1 164 ? -1.346 0.525 6.558 1.00 98.12 164 ASN A C 1
ATOM 1238 O O . ASN A 1 164 ? -2.299 0.434 7.331 1.00 98.12 164 ASN A O 1
ATOM 1242 N N . ILE A 1 165 ? -0.200 -0.111 6.808 1.00 98.25 165 ILE A N 1
ATOM 1243 C CA . ILE A 1 165 ? 0.007 -0.900 8.029 1.00 98.25 165 ILE A CA 1
ATOM 1244 C C . ILE A 1 165 ? -0.023 0.018 9.249 1.00 98.25 165 ILE A C 1
ATOM 1246 O O . ILE A 1 165 ? -0.782 -0.232 10.190 1.00 98.25 165 ILE A O 1
ATOM 1250 N N . ASP A 1 166 ? 0.790 1.073 9.222 1.00 96.00 166 ASP A N 1
ATOM 1251 C CA . ASP A 1 166 ? 1.037 1.945 10.364 1.00 96.00 166 ASP A CA 1
ATOM 1252 C C . ASP A 1 166 ? -0.246 2.635 10.832 1.00 96.00 166 ASP A C 1
ATOM 1254 O O . ASP A 1 166 ? -0.521 2.664 12.035 1.00 96.00 166 ASP A O 1
ATOM 1258 N N . VAL A 1 167 ? -1.089 3.109 9.911 1.00 94.25 167 VAL A N 1
ATOM 1259 C CA . VAL A 1 167 ? -2.346 3.791 10.258 1.00 94.25 167 VAL A CA 1
ATOM 1260 C C . VAL A 1 167 ? -3.373 2.852 10.890 1.00 94.25 167 VAL A C 1
ATOM 1262 O O . VAL A 1 167 ? -4.145 3.290 11.738 1.00 94.25 167 VAL A O 1
ATOM 1265 N N . ILE A 1 168 ? -3.369 1.560 10.544 1.00 95.31 168 ILE A N 1
ATOM 1266 C CA . ILE A 1 168 ? -4.286 0.578 11.142 1.00 95.31 168 ILE A CA 1
ATOM 1267 C C . ILE A 1 168 ? -3.799 0.147 12.532 1.00 95.31 168 ILE A C 1
ATOM 1269 O O . ILE A 1 168 ? -4.608 -0.002 13.452 1.00 95.31 168 ILE A O 1
ATOM 1273 N N . VAL A 1 169 ? -2.493 -0.093 12.706 1.00 95.38 169 VAL A N 1
ATOM 1274 C CA . VAL A 1 169 ? -1.942 -0.630 13.968 1.00 95.38 169 VAL A CA 1
ATOM 1275 C C . VAL A 1 169 ? -1.719 0.439 15.035 1.00 95.38 169 VAL A C 1
ATOM 1277 O O . VAL A 1 169 ? -1.729 0.118 16.228 1.00 95.38 169 VAL A O 1
ATOM 1280 N N . THR A 1 170 ? -1.544 1.696 14.634 1.00 91.25 170 THR A N 1
ATOM 1281 C CA . THR A 1 170 ? -1.321 2.813 15.555 1.00 91.25 170 THR A CA 1
ATOM 1282 C C . THR A 1 170 ? -2.627 3.185 16.260 1.00 91.25 170 THR A C 1
ATOM 1284 O O . THR A 1 170 ? -3.640 3.396 15.592 1.00 91.25 170 THR A O 1
ATOM 1287 N N . PRO A 1 171 ? -2.662 3.265 17.606 1.00 84.81 171 PRO A N 1
ATOM 1288 C CA . PRO A 1 171 ? -3.838 3.757 18.317 1.00 84.81 171 PRO A CA 1
ATOM 1289 C C . PRO A 1 171 ? -4.246 5.142 17.831 1.00 84.81 171 PRO A C 1
ATOM 1291 O O . PRO A 1 171 ? -3.389 5.993 17.597 1.00 84.81 171 PRO A O 1
ATOM 1294 N N . ALA A 1 172 ? -5.550 5.404 17.770 1.00 75.69 172 ALA A N 1
ATOM 1295 C CA . ALA A 1 172 ? -6.040 6.757 17.561 1.00 75.69 172 ALA A CA 1
ATOM 1296 C C . ALA A 1 172 ? -5.554 7.653 18.715 1.00 75.69 172 ALA A C 1
ATOM 1298 O O . ALA A 1 172 ? -5.900 7.430 19.876 1.00 75.69 172 ALA A O 1
ATOM 1299 N N . THR A 1 173 ? -4.715 8.642 18.405 1.00 67.50 173 THR A N 1
ATOM 1300 C CA . THR A 1 173 ? -4.154 9.577 19.396 1.00 67.50 173 THR A CA 1
ATOM 1301 C C . THR A 1 173 ? -4.858 10.933 19.396 1.00 67.50 173 THR A C 1
ATOM 1303 O O . THR A 1 173 ? -4.706 11.692 20.352 1.00 67.50 173 THR A O 1
ATOM 1306 N N . ALA A 1 174 ? -5.654 11.231 18.366 1.00 61.41 174 ALA A N 1
ATOM 1307 C CA . ALA A 1 174 ? -6.451 12.445 18.254 1.00 61.41 174 ALA A CA 1
ATOM 1308 C C . ALA A 1 174 ? -7.595 12.282 17.236 1.00 61.41 174 ALA A C 1
ATOM 1310 O O . ALA A 1 174 ? -7.567 11.410 16.366 1.00 61.41 174 ALA A O 1
ATOM 1311 N N . GLU A 1 175 ? -8.588 13.158 17.360 1.00 63.44 175 GLU A N 1
ATOM 1312 C CA . GLU A 1 175 ? -9.635 13.415 16.372 1.00 63.44 175 GLU A CA 1
ATOM 1313 C C . GLU A 1 175 ? -9.372 14.797 15.789 1.00 63.44 175 GLU A C 1
ATOM 1315 O O . GLU A 1 175 ? -9.520 15.798 16.494 1.00 63.44 175 GLU A O 1
ATOM 1320 N N . SER A 1 176 ? -8.938 14.873 14.529 1.00 67.94 176 SER A N 1
ATOM 1321 C CA . SER A 1 176 ? -8.704 16.172 13.882 1.00 67.94 176 SER A CA 1
ATOM 1322 C C . SER A 1 176 ? -10.005 16.868 13.460 1.00 67.94 176 SER A C 1
ATOM 1324 O O . SER A 1 176 ? -9.991 18.051 13.121 1.00 67.94 176 SER A O 1
ATOM 1326 N N . GLY A 1 177 ? -11.139 16.160 13.518 1.00 65.50 177 GLY A N 1
ATOM 1327 C C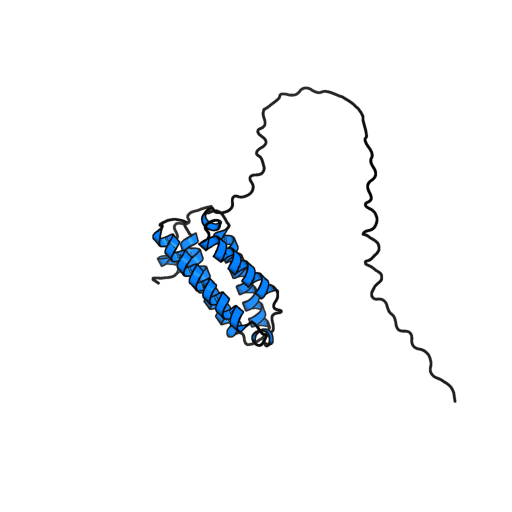A . GLY A 1 177 ? -12.425 16.652 13.028 1.00 65.50 177 GLY A CA 1
ATOM 1328 C C . GLY A 1 177 ? -12.523 16.631 11.502 1.00 65.50 177 GLY A C 1
ATOM 1329 O O . GLY A 1 177 ? -13.360 17.340 10.941 1.00 65.50 177 GLY A O 1
ATOM 1330 N N . LEU A 1 178 ? -11.674 15.844 10.829 1.00 65.75 178 LEU A N 1
ATOM 1331 C CA . LEU A 1 178 ? -11.695 15.700 9.380 1.00 65.75 178 LEU A CA 1
ATOM 1332 C C . LEU A 1 178 ? -12.994 15.014 8.930 1.00 65.75 178 LEU A C 1
ATOM 1334 O O . LEU A 1 178 ? -13.260 13.851 9.242 1.00 65.75 178 LEU A O 1
ATOM 1338 N N . ASP A 1 179 ? -13.795 15.728 8.139 1.00 68.25 179 ASP A N 1
ATOM 1339 C CA . ASP A 1 179 ? -14.851 15.117 7.336 1.00 68.25 179 ASP A CA 1
ATOM 1340 C C . ASP A 1 179 ? -14.271 14.720 5.974 1.00 68.25 179 ASP A C 1
ATOM 1342 O O . ASP A 1 179 ? -13.739 15.553 5.235 1.00 68.25 179 ASP A O 1
ATOM 1346 N N . CYS A 1 180 ? -14.406 13.444 5.608 1.00 71.12 180 CYS A N 1
ATOM 1347 C CA . CYS A 1 180 ? -13.857 12.905 4.366 1.0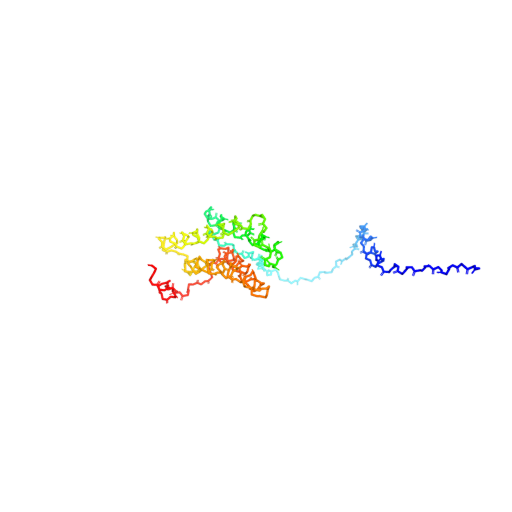0 71.12 180 CYS A CA 1
ATOM 1348 C C . CYS A 1 180 ? -14.445 13.571 3.105 1.00 71.12 180 CYS A C 1
ATOM 1350 O O . CYS A 1 180 ? -13.893 13.400 2.015 1.00 71.12 180 CYS A O 1
ATOM 1352 N N . ILE A 1 181 ? -15.576 14.282 3.223 1.00 66.06 181 ILE A N 1
ATOM 1353 C CA . ILE A 1 181 ? -16.161 15.078 2.134 1.00 66.06 181 ILE A CA 1
ATOM 1354 C C . ILE A 1 181 ? -15.298 16.302 1.810 1.00 66.06 181 ILE A C 1
ATOM 1356 O O . ILE A 1 181 ? -15.174 16.659 0.639 1.00 66.06 181 ILE A O 1
ATOM 1360 N N . ILE A 1 182 ? -14.694 16.933 2.820 1.00 62.34 182 ILE A N 1
ATOM 1361 C CA . ILE A 1 182 ? -13.932 18.176 2.648 1.00 62.34 182 ILE A CA 1
ATOM 1362 C C . ILE A 1 182 ? -12.596 17.898 1.942 1.00 62.34 182 ILE A C 1
ATOM 1364 O O . ILE A 1 182 ? -12.208 18.654 1.058 1.00 62.34 182 ILE A O 1
ATOM 1368 N N . GLU A 1 183 ? -11.933 16.791 2.282 1.00 61.47 183 GLU A N 1
ATOM 1369 C CA . GLU A 1 183 ? -10.598 16.438 1.769 1.00 61.47 183 GLU A CA 1
ATOM 1370 C C . GLU A 1 183 ? -10.631 15.751 0.394 1.00 61.47 183 GLU A C 1
ATOM 1372 O O . GLU A 1 183 ? -9.774 15.993 -0.452 1.00 61.47 183 GLU A O 1
ATOM 1377 N N . PHE A 1 184 ? -11.631 14.897 0.147 1.00 66.31 184 PHE A N 1
ATOM 1378 C CA . PHE A 1 184 ? -11.632 13.993 -1.013 1.00 66.31 184 PHE A CA 1
ATOM 1379 C C . PHE A 1 184 ? -12.858 14.147 -1.926 1.00 66.31 184 PHE A C 1
ATOM 1381 O O . PHE A 1 184 ? -13.057 13.329 -2.823 1.00 66.31 184 PHE A O 1
ATOM 1388 N N . GLY A 1 185 ? -13.704 15.155 -1.688 1.00 57.59 185 GLY A N 1
ATOM 1389 C CA . GLY A 1 185 ? -14.947 15.375 -2.429 1.00 57.59 185 GLY A CA 1
ATOM 1390 C C . GLY A 1 185 ? -16.045 14.340 -2.139 1.00 57.59 185 GLY A C 1
ATOM 1391 O O . GLY A 1 185 ? -15.830 13.315 -1.476 1.00 57.59 185 GLY A O 1
ATOM 1392 N N . ALA A 1 186 ? -17.257 14.622 -2.635 1.00 55.56 186 ALA A N 1
ATOM 1393 C CA . ALA A 1 186 ? -18.367 13.673 -2.606 1.00 55.56 186 ALA A CA 1
ATOM 1394 C C . ALA A 1 186 ? -18.020 12.479 -3.511 1.00 55.56 186 ALA A C 1
ATOM 1396 O O . ALA A 1 186 ? -17.861 12.651 -4.719 1.00 55.56 186 ALA A O 1
ATOM 1397 N N . GLY A 1 187 ? -17.826 11.312 -2.891 1.00 52.84 187 GLY A N 1
ATOM 1398 C CA . GLY A 1 187 ? -17.608 10.039 -3.585 1.00 52.84 187 GLY A CA 1
ATOM 1399 C C . GLY A 1 187 ? -18.886 9.497 -4.201 1.00 52.84 187 GLY A C 1
ATOM 1400 O O . GLY A 1 187 ? -19.966 9.774 -3.629 1.00 52.84 187 GLY A O 1
#

Foldseek 3Di:
DDDDDDDDDDPPPDDDDDPDPPDDDDDDDDDDDDDDDDDDDPPPPPPDDPDPQAWAPQCPPPLNVVLLVLLVVLLVVLVPDDQDPCSCVDPCNVVSLVSLLVSLVSLLVVLVVCVVVVDDACLSLVSPVLSVVSNVLSVQCVPDDDSVSNVVSSVSNSVSSVVSNCSNTHYDPDHPVDDSCVVPNDD

Radius of gyration: 28.24 Å; chains: 1; bounding box: 85×38×85 Å

pLDDT: mean 78.81, std 21.11, range [38.59, 98.88]

Sequence (187 aa):
MRRPKNIKQNDTSLQNHSELVKERTMKHAIFLAALLGMSAVAGVSCASLPETPATSAISREPFYAGLVTRAAQLKAQMDGFAPSLDARARPGFDAFVRDIRALAEDDMKAHLDLKARGTDSDLKCILKGVSLDLNIKMDAILAAKNEAELATAYQDMSLLLSDNIDVIVTPATAESGLDCIIEFGAG

Secondary structure (DSSP, 8-state):
---PPPP-----SSSSSSSSSS-----------------------------PPPPPSGGGSHHHHHHHHHHHHHHHHHHHS---GGGGGSTTHHHHHHHHHHHHHHHHHHHHHHHHHT-STTHHHHHHHHHHHHHHHHHHHHH--SHHHHHHHHHHHHHHHHHHHHHHHS---------HHHHH---